Protein AF-A0A349N3Q7-F1 (afdb_monomer)

Mean predicted aligned error: 12.89 Å

Structure (mmCIF, N/CA/C/O backbone):
data_AF-A0A349N3Q7-F1
#
_entry.id   AF-A0A349N3Q7-F1
#
loop_
_atom_site.group_PDB
_atom_site.id
_atom_site.type_symbol
_atom_site.label_atom_id
_atom_site.label_alt_id
_atom_site.label_comp_id
_atom_site.label_asym_id
_atom_site.label_entity_id
_atom_site.label_seq_id
_atom_site.pdbx_PDB_ins_code
_atom_site.Cartn_x
_atom_site.Cartn_y
_atom_site.Cartn_z
_atom_site.occupancy
_atom_site.B_iso_or_equiv
_atom_site.auth_seq_id
_atom_site.auth_comp_id
_atom_site.auth_asym_id
_atom_site.auth_atom_id
_atom_site.pdbx_PDB_model_num
ATOM 1 N N . ASP A 1 1 ? 10.436 -10.216 1.677 1.00 67.56 1 ASP A N 1
ATOM 2 C CA . ASP A 1 1 ? 9.965 -11.518 2.205 1.00 67.56 1 ASP A CA 1
ATOM 3 C C . ASP A 1 1 ? 10.220 -12.732 1.305 1.00 67.56 1 ASP A C 1
ATOM 5 O O . ASP A 1 1 ? 9.927 -13.846 1.731 1.00 67.56 1 ASP A O 1
ATOM 9 N N . THR A 1 2 ? 10.802 -12.568 0.107 1.00 77.00 2 THR A N 1
ATOM 10 C CA . THR A 1 2 ? 11.184 -13.692 -0.769 1.00 77.00 2 THR A CA 1
ATOM 11 C C . THR A 1 2 ? 12.504 -14.340 -0.313 1.00 77.00 2 THR A C 1
ATOM 13 O O . THR A 1 2 ? 13.537 -13.650 -0.281 1.00 77.00 2 THR A O 1
ATOM 16 N N . PRO A 1 3 ? 12.524 -15.648 0.012 1.00 81.69 3 PRO A N 1
ATOM 17 C CA . PRO A 1 3 ? 13.737 -16.348 0.428 1.00 81.69 3 PRO A CA 1
ATOM 18 C C . PRO A 1 3 ? 14.869 -16.264 -0.617 1.00 81.69 3 PRO A C 1
ATOM 20 O O . PRO A 1 3 ? 14.601 -16.182 -1.820 1.00 81.69 3 PRO A O 1
ATOM 23 N N . PRO A 1 4 ? 16.155 -16.308 -0.208 1.00 80.62 4 PRO A N 1
ATOM 24 C CA . PRO A 1 4 ? 17.287 -16.287 -1.142 1.00 80.62 4 PRO A CA 1
ATOM 25 C C . PRO A 1 4 ? 17.246 -17.404 -2.197 1.00 80.62 4 PRO A C 1
ATOM 27 O O . PRO A 1 4 ? 17.577 -17.165 -3.358 1.00 80.62 4 PRO A O 1
ATOM 30 N N . SER A 1 5 ? 16.800 -18.603 -1.811 1.00 82.19 5 SER A N 1
ATOM 31 C CA . SER A 1 5 ? 16.652 -19.758 -2.705 1.00 82.19 5 SER A CA 1
ATOM 32 C C . SER A 1 5 ? 15.639 -19.499 -3.823 1.00 82.19 5 SER A C 1
ATOM 34 O O . SER A 1 5 ? 15.906 -19.796 -4.988 1.00 82.19 5 SER A O 1
ATOM 36 N N . GLU A 1 6 ? 14.505 -18.880 -3.496 1.00 80.75 6 GLU A N 1
ATOM 37 C CA . GLU A 1 6 ? 13.491 -18.511 -4.480 1.00 80.75 6 GLU A CA 1
ATOM 38 C C . GLU A 1 6 ? 13.978 -17.406 -5.414 1.00 80.75 6 GLU A C 1
ATOM 40 O O . GLU A 1 6 ? 13.799 -17.517 -6.626 1.00 80.75 6 GLU A O 1
ATOM 45 N N . ARG A 1 7 ? 14.684 -16.396 -4.887 1.00 81.31 7 ARG A N 1
ATOM 46 C CA . ARG A 1 7 ? 15.306 -15.346 -5.712 1.00 81.31 7 ARG A CA 1
ATOM 47 C C . ARG A 1 7 ? 16.306 -15.927 -6.714 1.00 81.31 7 ARG A C 1
ATOM 49 O O . ARG A 1 7 ? 16.286 -15.559 -7.887 1.00 81.31 7 ARG A O 1
ATOM 56 N N . ALA A 1 8 ? 17.137 -16.878 -6.285 1.00 78.88 8 ALA A N 1
ATOM 57 C CA . ALA A 1 8 ? 18.071 -17.575 -7.168 1.00 78.88 8 ALA A CA 1
ATOM 58 C C . ALA A 1 8 ? 17.353 -18.428 -8.231 1.00 78.88 8 ALA A C 1
ATOM 60 O O . ALA A 1 8 ? 17.801 -18.501 -9.377 1.00 78.88 8 ALA A O 1
ATOM 61 N N . ARG A 1 9 ? 16.220 -19.052 -7.883 1.00 81.94 9 ARG A N 1
ATOM 62 C CA . ARG A 1 9 ? 15.378 -19.791 -8.837 1.00 81.94 9 ARG A CA 1
ATOM 63 C C . ARG A 1 9 ? 14.769 -18.857 -9.883 1.00 81.94 9 ARG A C 1
ATOM 65 O O . ARG A 1 9 ? 14.848 -19.172 -11.066 1.00 81.94 9 ARG A O 1
ATOM 72 N N . MET A 1 10 ? 14.235 -17.709 -9.464 1.00 83.94 10 MET A N 1
ATOM 73 C CA . MET A 1 10 ? 13.687 -16.689 -10.367 1.00 83.94 10 MET A CA 1
ATOM 74 C C . MET A 1 10 ? 14.755 -16.169 -11.333 1.00 83.94 10 MET A C 1
ATOM 76 O O . MET A 1 10 ? 14.484 -16.024 -12.517 1.00 83.94 10 MET A O 1
ATOM 80 N N . ALA A 1 11 ? 15.986 -15.952 -10.861 1.00 80.19 11 ALA A N 1
ATOM 81 C CA . ALA A 1 11 ? 17.111 -15.544 -11.704 1.00 80.19 11 ALA A CA 1
ATOM 82 C C . ALA A 1 11 ? 17.440 -16.554 -12.818 1.00 80.19 11 ALA A C 1
ATOM 84 O O . ALA A 1 11 ? 17.777 -16.150 -13.928 1.00 80.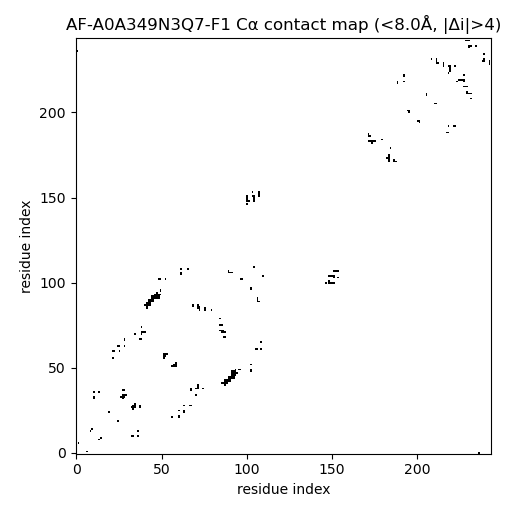19 11 ALA A O 1
ATOM 85 N N . LYS A 1 12 ? 17.347 -17.860 -12.531 1.00 82.00 12 LYS A N 1
ATOM 86 C CA . LYS A 1 12 ? 17.593 -18.931 -13.514 1.00 82.00 12 LYS A CA 1
ATOM 87 C C . LYS A 1 12 ? 16.416 -19.143 -14.461 1.00 82.00 12 LYS A C 1
ATOM 89 O O . LYS A 1 12 ? 16.618 -19.393 -15.644 1.00 82.00 12 LYS A O 1
ATOM 94 N N . LYS A 1 13 ? 15.195 -19.083 -13.930 1.00 85.31 13 LYS A N 1
ATOM 95 C CA . LYS A 1 13 ? 13.948 -19.234 -14.679 1.00 85.31 13 LYS A CA 1
ATOM 96 C C . LYS A 1 13 ? 13.020 -18.068 -14.327 1.00 85.31 13 LYS A C 1
ATOM 98 O O . LYS A 1 13 ? 12.256 -18.183 -13.363 1.00 85.31 13 LYS A O 1
ATOM 103 N N . PRO A 1 14 ? 13.103 -16.961 -15.086 1.00 85.88 14 PRO A N 1
ATOM 104 C CA . PRO A 1 14 ? 12.241 -15.802 -14.898 1.00 85.88 14 PRO A CA 1
ATOM 105 C C . PRO A 1 14 ? 10.757 -16.185 -14.896 1.00 85.88 14 PRO A C 1
ATOM 107 O O . PRO A 1 14 ? 10.334 -16.960 -15.761 1.00 85.88 14 PRO A O 1
ATOM 110 N N . PRO A 1 15 ? 9.952 -15.675 -13.948 1.00 87.62 15 PRO A N 1
ATOM 111 C CA . PRO A 1 15 ? 8.509 -15.857 -13.999 1.00 87.62 15 PRO A CA 1
ATOM 112 C C . PRO A 1 15 ? 7.904 -15.031 -15.144 1.00 87.62 15 PRO A C 1
ATOM 114 O O . PRO A 1 15 ? 8.436 -13.987 -15.514 1.00 87.62 15 PRO A O 1
ATOM 117 N N . HIS A 1 16 ? 6.758 -15.472 -15.672 1.00 89.88 16 HIS A N 1
ATOM 118 C CA . HIS A 1 16 ? 6.011 -14.701 -16.677 1.00 89.88 16 HIS A CA 1
ATOM 119 C C . HIS A 1 16 ? 5.402 -13.416 -16.096 1.00 89.88 16 HIS A C 1
ATOM 121 O O . HIS A 1 16 ? 5.264 -12.427 -16.808 1.00 89.88 16 HIS A O 1
ATOM 127 N N . ILE A 1 17 ? 5.045 -13.438 -14.806 1.00 93.19 17 ILE A N 1
ATOM 128 C CA . ILE A 1 17 ? 4.500 -12.301 -14.059 1.00 93.19 17 ILE A CA 1
ATOM 129 C C . ILE A 1 17 ? 5.360 -12.115 -12.812 1.00 93.19 17 ILE A C 1
ATOM 131 O O . ILE A 1 17 ? 5.544 -13.051 -12.033 1.00 93.19 17 ILE A O 1
ATOM 135 N N . LEU A 1 18 ? 5.889 -10.907 -12.630 1.00 93.19 18 LEU A N 1
ATOM 136 C CA . LEU A 1 18 ? 6.675 -10.524 -11.464 1.00 93.19 18 LEU A CA 1
ATOM 137 C C . LEU A 1 18 ? 5.907 -9.469 -10.666 1.00 93.19 18 LEU A C 1
ATOM 139 O O . LEU A 1 18 ? 5.770 -8.337 -11.119 1.00 93.19 18 LEU A O 1
ATOM 143 N N . VAL A 1 19 ? 5.456 -9.835 -9.467 1.00 94.44 19 VAL A N 1
ATOM 144 C CA . VAL A 1 19 ? 4.906 -8.889 -8.487 1.00 94.44 19 VAL A CA 1
ATOM 145 C C . VAL A 1 19 ? 6.044 -8.439 -7.574 1.00 94.44 19 VAL A C 1
ATOM 147 O O . VAL A 1 19 ? 6.776 -9.266 -7.029 1.00 94.44 19 VAL A O 1
ATOM 150 N N . THR A 1 20 ? 6.243 -7.130 -7.442 1.00 93.88 20 THR A N 1
ATOM 151 C CA . THR A 1 20 ? 7.361 -6.555 -6.683 1.00 93.88 20 THR A CA 1
ATOM 152 C C . THR A 1 20 ? 6.995 -5.181 -6.132 1.00 93.88 20 THR A C 1
ATOM 154 O O . THR A 1 20 ? 6.120 -4.507 -6.664 1.00 93.88 20 THR A O 1
ATOM 157 N N . THR A 1 21 ? 7.704 -4.736 -5.093 1.00 93.50 21 THR A N 1
ATOM 158 C CA . THR A 1 21 ? 7.629 -3.349 -4.615 1.00 93.50 21 THR A CA 1
ATOM 159 C C . THR A 1 21 ? 8.566 -2.435 -5.418 1.00 93.50 21 THR A C 1
ATOM 161 O O . THR A 1 21 ? 9.530 -2.942 -6.016 1.00 93.50 21 THR A O 1
ATOM 164 N N . PRO A 1 22 ? 8.357 -1.102 -5.408 1.00 94.50 22 PRO A N 1
ATOM 165 C CA . PRO A 1 22 ? 9.257 -0.142 -6.055 1.00 94.50 22 PRO A CA 1
ATOM 166 C C . PRO A 1 22 ? 10.723 -0.273 -5.617 1.00 94.50 22 PRO A C 1
ATOM 168 O O . PRO A 1 22 ? 11.641 -0.188 -6.433 1.00 94.50 22 PRO A O 1
ATOM 171 N N . GLU A 1 23 ? 10.960 -0.531 -4.331 1.00 94.81 23 GLU A N 1
ATOM 172 C CA . GLU A 1 23 ? 12.302 -0.664 -3.765 1.00 94.81 23 GLU A CA 1
ATOM 173 C C . GLU A 1 23 ? 12.996 -1.926 -4.291 1.00 94.81 23 GLU A C 1
ATOM 175 O O . GLU A 1 23 ? 14.143 -1.878 -4.734 1.00 94.81 23 GLU A O 1
ATOM 180 N N . SER A 1 24 ? 12.282 -3.054 -4.306 1.00 93.12 24 SER A N 1
ATOM 181 C CA . SER A 1 24 ? 12.803 -4.323 -4.826 1.00 93.12 24 SER A CA 1
ATOM 182 C C . SER A 1 24 ? 13.027 -4.265 -6.342 1.00 93.12 24 SER A C 1
ATOM 184 O O . SER A 1 24 ? 14.017 -4.799 -6.845 1.00 93.12 24 SER A O 1
ATOM 186 N N . PHE A 1 25 ? 12.163 -3.554 -7.069 1.00 95.62 25 PHE A N 1
ATOM 187 C CA . PHE A 1 25 ? 12.306 -3.313 -8.504 1.00 95.62 25 PHE A CA 1
ATOM 188 C C . PHE A 1 25 ? 13.597 -2.551 -8.838 1.00 95.62 25 PHE A C 1
ATOM 190 O O . PHE A 1 25 ? 14.359 -2.964 -9.715 1.00 95.62 25 PHE 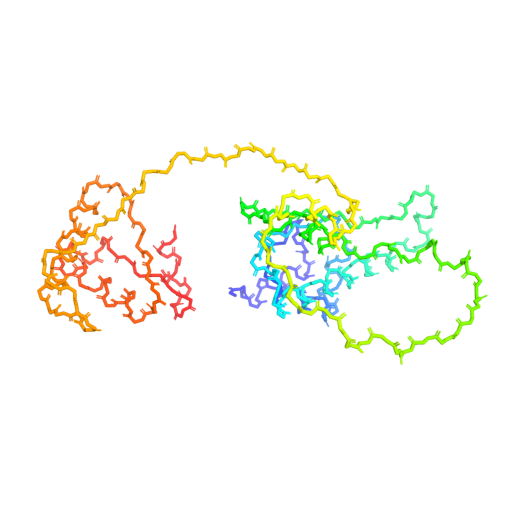A O 1
ATOM 197 N N . TYR A 1 26 ? 13.909 -1.496 -8.083 1.00 95.38 26 TYR A N 1
ATOM 198 C CA . TYR A 1 26 ? 15.170 -0.769 -8.229 1.00 95.38 26 TYR A CA 1
ATOM 199 C C . TYR A 1 26 ? 16.406 -1.650 -7.984 1.00 95.38 26 TYR A C 1
ATOM 201 O O . TYR A 1 26 ? 17.398 -1.559 -8.720 1.00 95.38 26 TYR A O 1
ATOM 209 N N . LEU A 1 27 ? 16.354 -2.530 -6.978 1.00 93.88 27 LEU A N 1
ATOM 210 C CA . LEU A 1 27 ? 17.441 -3.474 -6.705 1.00 93.88 27 LEU A CA 1
ATOM 211 C C . LEU A 1 27 ? 17.657 -4.431 -7.885 1.00 93.88 27 LEU A C 1
ATOM 213 O O . LEU A 1 27 ? 18.799 -4.657 -8.292 1.00 93.88 27 LEU A O 1
ATOM 217 N N . LEU A 1 28 ? 16.578 -4.939 -8.489 1.00 93.31 28 LEU A N 1
ATOM 218 C CA . LEU A 1 28 ? 16.661 -5.792 -9.678 1.00 93.31 28 LEU A CA 1
ATOM 219 C C . LEU A 1 28 ? 17.331 -5.061 -10.848 1.00 93.31 28 LEU A C 1
ATOM 221 O O . LEU A 1 28 ? 18.273 -5.603 -11.431 1.00 93.31 28 LEU A O 1
ATOM 225 N N . LEU A 1 29 ? 16.936 -3.814 -11.125 1.00 94.56 29 LEU A N 1
ATOM 226 C CA . LEU A 1 29 ? 17.516 -2.969 -12.181 1.00 94.56 29 LEU A CA 1
ATOM 227 C C . LEU A 1 29 ? 18.990 -2.601 -11.968 1.00 94.56 29 LEU A C 1
ATOM 229 O O . LEU A 1 29 ? 19.658 -2.141 -12.898 1.00 94.56 29 LEU A O 1
ATOM 233 N N . THR A 1 30 ? 19.504 -2.773 -10.754 1.00 93.81 30 THR A N 1
ATOM 234 C CA . THR A 1 30 ? 20.894 -2.455 -10.397 1.00 93.81 30 THR A CA 1
ATOM 235 C C . THR A 1 30 ? 21.780 -3.708 -10.363 1.00 93.81 30 THR A C 1
ATOM 237 O O . THR A 1 30 ? 23.001 -3.609 -10.306 1.00 93.81 30 THR A O 1
ATOM 240 N N . SER A 1 31 ? 21.191 -4.900 -10.496 1.00 92.50 31 SER A N 1
ATOM 241 C CA . SER A 1 31 ? 21.911 -6.176 -10.551 1.00 92.50 31 SER A CA 1
ATOM 242 C C . SER A 1 31 ? 22.013 -6.720 -11.982 1.00 92.50 31 SER A C 1
ATOM 244 O O . SER A 1 31 ? 21.093 -6.571 -12.783 1.00 92.50 31 SER A O 1
ATOM 246 N N . ALA A 1 32 ? 23.109 -7.406 -12.323 1.00 89.81 32 ALA A N 1
ATOM 247 C CA . ALA A 1 32 ? 23.271 -7.994 -13.659 1.00 89.81 32 ALA A CA 1
ATOM 248 C C . ALA A 1 32 ? 22.190 -9.046 -13.970 1.00 89.81 32 ALA A C 1
ATOM 250 O O . ALA A 1 32 ? 21.574 -9.004 -15.033 1.00 89.81 32 ALA A O 1
ATOM 251 N N . SER A 1 33 ? 21.918 -9.943 -13.017 1.00 89.31 33 SER A N 1
ATOM 252 C CA . SER A 1 33 ? 20.892 -10.982 -13.159 1.00 89.31 33 SER A CA 1
ATOM 253 C C . SER A 1 33 ? 19.475 -10.404 -13.219 1.00 89.31 33 SER A C 1
ATOM 255 O O . SER A 1 33 ? 18.690 -10.822 -14.067 1.00 89.31 33 SER A O 1
ATOM 257 N N . GLY A 1 34 ? 19.151 -9.408 -12.387 1.00 91.00 34 GLY A N 1
ATOM 258 C CA . GLY A 1 34 ? 17.848 -8.746 -12.431 1.00 91.00 34 GLY A CA 1
ATOM 259 C C . GLY A 1 34 ? 17.623 -7.989 -13.739 1.00 91.00 34 GLY A C 1
ATOM 260 O O . GLY A 1 34 ? 16.553 -8.104 -14.325 1.00 91.00 34 GLY A O 1
ATOM 261 N N . ARG A 1 35 ? 18.641 -7.303 -14.278 1.00 92.31 35 ARG A N 1
ATOM 262 C CA . ARG A 1 35 ? 18.547 -6.694 -15.617 1.00 92.31 35 ARG A CA 1
ATOM 263 C C . ARG A 1 35 ? 18.334 -7.735 -16.717 1.00 92.31 35 ARG A C 1
ATOM 265 O O . ARG A 1 35 ? 17.508 -7.510 -17.590 1.00 92.31 35 ARG A O 1
ATOM 272 N N . ALA A 1 36 ? 19.031 -8.870 -16.672 1.00 89.25 36 ALA A N 1
ATOM 273 C CA . ALA A 1 36 ? 18.824 -9.949 -17.643 1.00 89.25 36 ALA A CA 1
ATOM 274 C C . ALA A 1 36 ? 17.402 -10.539 -17.570 1.00 89.25 36 ALA A C 1
ATOM 276 O O . ALA A 1 36 ? 16.825 -10.891 -18.592 1.00 89.25 36 ALA A O 1
ATOM 277 N N . MET A 1 37 ? 16.819 -10.608 -16.370 1.00 90.06 37 MET A N 1
ATOM 278 C CA . MET A 1 37 ? 15.427 -11.019 -16.167 1.00 90.06 37 MET A CA 1
ATOM 279 C C . MET A 1 37 ? 14.439 -9.994 -16.745 1.00 90.06 37 MET A C 1
ATOM 281 O O . MET A 1 37 ? 13.513 -10.355 -17.469 1.00 90.06 37 MET A O 1
ATOM 285 N N . LEU A 1 38 ? 14.638 -8.714 -16.425 1.00 92.19 38 LEU A N 1
ATOM 286 C CA . LEU A 1 38 ? 13.709 -7.630 -16.751 1.00 92.19 38 LEU A CA 1
ATOM 287 C C . LEU A 1 38 ? 13.754 -7.192 -18.217 1.00 92.19 38 LEU A C 1
ATOM 289 O O . LEU A 1 38 ? 12.848 -6.508 -18.681 1.00 92.19 38 LEU A O 1
ATOM 293 N N . SER A 1 39 ? 14.781 -7.571 -18.967 1.00 89.25 39 SER A N 1
ATOM 294 C CA . SER A 1 39 ? 14.963 -7.059 -20.321 1.00 89.25 39 SER A CA 1
ATOM 295 C C . SER A 1 39 ? 13.972 -7.589 -21.359 1.00 89.25 39 SER A C 1
ATOM 297 O O . SER A 1 39 ? 13.857 -7.028 -22.445 1.00 89.25 39 SER A O 1
ATOM 299 N N . SER A 1 40 ? 13.236 -8.651 -21.025 1.00 87.44 40 SER A N 1
ATOM 300 C CA . SER A 1 40 ? 12.172 -9.216 -21.865 1.00 87.44 40 SER A CA 1
ATOM 301 C C . SER A 1 40 ? 10.769 -8.695 -21.525 1.00 87.44 40 SER A C 1
ATOM 303 O O . SER A 1 40 ? 9.796 -9.081 -22.181 1.00 87.44 40 SER A O 1
ATOM 305 N N . VAL A 1 41 ? 10.652 -7.834 -20.505 1.00 91.88 41 VAL A N 1
ATOM 306 C CA . VAL A 1 41 ? 9.376 -7.292 -20.027 1.00 91.88 41 VAL A CA 1
ATOM 307 C C . VAL A 1 41 ? 8.713 -6.460 -21.122 1.00 91.88 41 VAL A C 1
ATOM 309 O O . VAL A 1 41 ? 9.359 -5.673 -21.808 1.00 91.88 41 VAL A O 1
ATOM 312 N N . ARG A 1 42 ? 7.400 -6.646 -21.280 1.00 91.06 42 ARG A N 1
ATOM 313 C CA . ARG A 1 42 ? 6.583 -5.942 -22.284 1.00 91.06 42 ARG A CA 1
ATOM 314 C C . ARG A 1 42 ? 5.596 -4.965 -21.668 1.00 91.06 42 ARG A C 1
ATOM 316 O O . ARG A 1 42 ? 5.287 -3.950 -22.284 1.00 91.06 42 ARG A O 1
ATOM 323 N N . SER A 1 43 ? 5.140 -5.271 -20.457 1.00 94.50 43 SER A N 1
ATOM 324 C CA . SER A 1 43 ? 4.133 -4.492 -19.752 1.00 94.50 43 SER A CA 1
ATOM 325 C C . SER A 1 43 ? 4.551 -4.301 -18.299 1.00 94.50 43 SER A C 1
ATOM 327 O O . SER A 1 43 ? 5.060 -5.226 -17.664 1.00 94.50 43 SER A O 1
ATOM 329 N N . LEU A 1 44 ? 4.324 -3.098 -17.784 1.00 96.06 44 LEU A N 1
ATOM 330 C CA . LEU A 1 44 ? 4.494 -2.721 -16.390 1.00 96.06 44 LEU A CA 1
ATOM 331 C C . LEU A 1 44 ? 3.145 -2.251 -15.851 1.00 96.06 44 LEU A C 1
ATOM 333 O O . LEU A 1 44 ? 2.552 -1.325 -16.401 1.00 96.06 44 LEU A O 1
ATOM 337 N N . VAL A 1 45 ? 2.703 -2.862 -14.756 1.00 97.00 45 VAL A N 1
ATOM 338 C CA . VAL A 1 45 ? 1.519 -2.431 -14.010 1.00 97.00 45 VAL A CA 1
ATOM 339 C C . VAL A 1 45 ? 1.985 -1.726 -12.739 1.00 97.00 45 VAL A C 1
ATOM 341 O O . VAL A 1 45 ? 2.756 -2.295 -11.966 1.00 97.00 45 VAL A O 1
ATOM 344 N N . VAL A 1 46 ? 1.542 -0.488 -12.542 1.00 95.75 46 VAL A N 1
ATOM 345 C CA . VAL A 1 46 ? 1.759 0.301 -11.328 1.00 95.75 46 VAL A CA 1
ATOM 346 C C . VAL A 1 46 ? 0.426 0.404 -10.608 1.00 95.75 46 VAL A C 1
ATOM 348 O O . VAL A 1 46 ? -0.439 1.190 -10.997 1.00 95.75 46 VAL A O 1
ATOM 351 N N . ASP A 1 47 ? 0.267 -0.430 -9.589 1.00 93.81 47 ASP A N 1
ATOM 352 C CA . ASP A 1 47 ? -0.918 -0.411 -8.744 1.00 93.81 47 ASP A CA 1
ATOM 353 C C . ASP A 1 47 ? -0.842 0.706 -7.695 1.00 93.81 47 ASP A C 1
ATOM 355 O O . ASP A 1 47 ? 0.250 1.124 -7.299 1.00 93.81 47 ASP A O 1
ATOM 359 N N . GLU A 1 48 ? -2.004 1.212 -7.297 1.00 92.25 48 GLU A N 1
ATOM 360 C CA . GLU A 1 48 ? -2.196 2.352 -6.396 1.00 92.25 48 GLU A CA 1
ATOM 361 C C . GLU A 1 48 ? -1.265 3.535 -6.655 1.00 92.25 48 GLU A C 1
ATOM 363 O O . GLU A 1 48 ? -0.632 4.100 -5.759 1.00 92.25 48 GLU A O 1
ATOM 368 N N . ILE A 1 49 ? -1.215 3.961 -7.916 1.00 91.75 49 ILE A N 1
ATOM 369 C CA . ILE A 1 49 ? -0.273 4.984 -8.370 1.00 91.75 49 ILE A CA 1
ATOM 370 C C . ILE A 1 49 ? -0.393 6.322 -7.606 1.00 91.75 49 ILE A C 1
ATOM 372 O O . ILE A 1 49 ? 0.599 7.041 -7.528 1.00 91.75 49 ILE A O 1
ATOM 376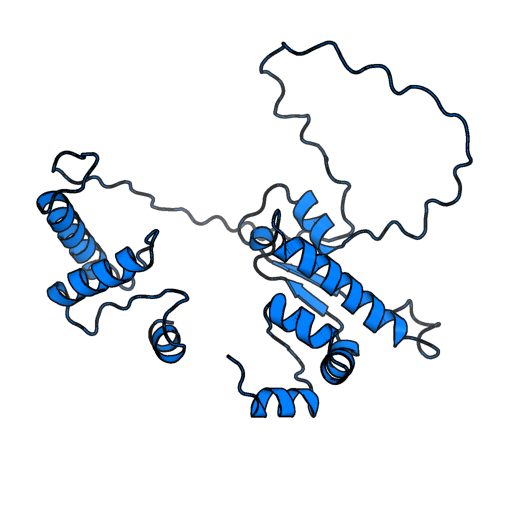 N N . HIS A 1 50 ? -1.538 6.644 -6.968 1.00 89.62 50 HIS A N 1
ATOM 377 C CA . HIS A 1 50 ? -1.671 7.855 -6.122 1.00 89.62 50 HIS A CA 1
ATOM 378 C C . HIS A 1 50 ? -0.728 7.823 -4.931 1.00 89.62 50 HIS A C 1
ATOM 380 O O . HIS A 1 50 ? -0.213 8.868 -4.544 1.00 89.62 50 HIS A O 1
ATOM 386 N N . ALA A 1 51 ? -0.517 6.647 -4.338 1.00 88.69 51 ALA A N 1
ATOM 387 C CA . ALA A 1 51 ? 0.249 6.507 -3.109 1.00 88.69 51 ALA A CA 1
ATOM 388 C C . ALA A 1 51 ? 1.728 6.869 -3.308 1.00 88.69 51 ALA A C 1
ATOM 390 O O . ALA A 1 51 ? 2.464 7.036 -2.340 1.00 88.69 51 ALA A O 1
ATOM 391 N N . LEU A 1 52 ? 2.163 6.978 -4.564 1.00 88.12 52 LEU A N 1
ATOM 392 C CA . LEU A 1 52 ? 3.521 7.330 -4.950 1.00 88.12 52 LEU A CA 1
ATOM 393 C C . LEU A 1 52 ? 3.644 8.801 -5.368 1.00 88.12 52 LEU A C 1
ATOM 395 O O . LEU A 1 52 ? 4.752 9.306 -5.514 1.00 88.12 52 LEU A O 1
ATOM 399 N N . LEU A 1 53 ? 2.543 9.521 -5.579 1.00 86.94 53 LEU A N 1
ATOM 400 C CA . LEU A 1 53 ? 2.614 10.902 -6.044 1.00 86.94 53 LEU A CA 1
ATOM 401 C C . LEU A 1 53 ? 2.993 11.856 -4.909 1.00 86.94 53 LEU A C 1
ATOM 403 O O . LEU A 1 53 ? 2.445 11.809 -3.813 1.00 86.94 53 LEU A O 1
ATOM 407 N N . GLY A 1 54 ? 3.916 12.774 -5.204 1.00 83.00 54 GLY A N 1
ATOM 408 C CA . GLY A 1 54 ? 4.292 13.854 -4.288 1.00 83.00 54 GLY A CA 1
ATOM 409 C C . GLY A 1 54 ? 5.377 13.504 -3.269 1.00 83.00 54 GLY A C 1
ATOM 410 O O . GLY A 1 54 ? 5.757 14.372 -2.485 1.00 83.00 54 GLY A O 1
ATOM 411 N N . ASP A 1 55 ? 5.926 12.286 -3.298 1.00 89.25 55 ASP A N 1
ATOM 412 C CA . ASP A 1 55 ? 7.013 11.883 -2.410 1.00 89.25 55 ASP A CA 1
ATOM 413 C C . ASP A 1 55 ? 8.296 11.451 -3.155 1.00 89.25 55 ASP A C 1
ATOM 415 O O . ASP A 1 55 ? 8.405 11.406 -4.390 1.00 89.25 55 ASP A O 1
ATOM 419 N N . LYS A 1 56 ? 9.335 11.156 -2.369 1.00 92.94 56 LYS A N 1
ATOM 420 C CA . LYS A 1 56 ? 10.625 10.692 -2.895 1.00 92.94 56 LYS A CA 1
ATOM 421 C C . LYS A 1 56 ? 10.540 9.275 -3.474 1.00 92.94 56 LYS A C 1
ATOM 423 O O . LYS A 1 56 ? 11.337 8.949 -4.354 1.00 92.94 56 LYS A O 1
ATOM 428 N N . ARG A 1 57 ? 9.601 8.441 -3.009 1.00 93.19 57 ARG A N 1
ATOM 429 C CA . ARG A 1 57 ? 9.421 7.066 -3.499 1.00 93.19 57 ARG A CA 1
ATOM 430 C C . ARG A 1 57 ? 8.879 7.081 -4.921 1.00 93.19 57 ARG A C 1
ATOM 432 O O . ARG A 1 57 ? 9.433 6.384 -5.767 1.00 93.19 57 ARG A O 1
ATOM 439 N N . GLY A 1 58 ? 7.901 7.931 -5.223 1.00 93.38 58 GLY A N 1
ATOM 440 C CA . GLY A 1 58 ? 7.414 8.116 -6.586 1.00 93.38 58 GLY A CA 1
ATOM 441 C C . GLY A 1 58 ? 8.465 8.681 -7.518 1.00 93.38 58 GLY A C 1
ATOM 442 O O . GLY A 1 58 ? 8.627 8.171 -8.626 1.00 93.38 58 GLY A O 1
ATOM 443 N N . SER A 1 59 ? 9.231 9.673 -7.061 1.00 93.62 59 SER A N 1
ATOM 444 C CA . SER A 1 59 ? 10.352 10.224 -7.838 1.00 93.62 59 SER A CA 1
ATOM 445 C C . SER A 1 59 ? 11.365 9.131 -8.209 1.00 93.62 59 SER A C 1
ATOM 447 O O . SER A 1 59 ? 11.831 9.043 -9.344 1.00 93.62 59 SER A O 1
ATOM 449 N N . HIS A 1 60 ? 11.667 8.246 -7.261 1.00 95.12 60 HIS A N 1
ATOM 450 C CA . HIS A 1 60 ? 12.575 7.125 -7.465 1.00 95.12 60 HIS A CA 1
ATOM 451 C C . HIS A 1 60 ? 11.997 6.032 -8.380 1.00 95.12 60 HIS A C 1
ATOM 453 O O . HIS A 1 60 ? 12.718 5.486 -9.223 1.00 95.12 60 HIS A O 1
ATOM 459 N N . LEU A 1 61 ? 10.702 5.717 -8.254 1.00 95.81 61 LEU A N 1
ATOM 460 C CA . LEU A 1 61 ? 10.037 4.787 -9.164 1.00 95.81 61 LEU A CA 1
ATOM 461 C C . LEU A 1 61 ? 10.038 5.331 -10.595 1.00 95.81 61 LEU A C 1
ATOM 463 O O . LEU A 1 61 ? 10.396 4.583 -11.497 1.00 95.81 61 LEU A O 1
ATOM 467 N N . ALA A 1 62 ? 9.737 6.614 -10.808 1.00 94.44 62 ALA A N 1
ATOM 468 C CA . ALA A 1 62 ? 9.738 7.221 -12.141 1.00 94.44 62 ALA A CA 1
ATOM 469 C C . ALA A 1 62 ? 11.088 7.029 -12.855 1.00 94.44 62 ALA A C 1
ATOM 471 O O . ALA A 1 62 ? 11.141 6.531 -13.978 1.00 94.44 62 ALA A O 1
ATOM 472 N N . LEU A 1 63 ? 12.199 7.301 -12.161 1.00 94.38 63 LEU A N 1
ATOM 473 C CA . LEU A 1 63 ? 13.545 7.043 -12.688 1.00 94.38 63 LEU A CA 1
ATOM 474 C C . LEU A 1 63 ? 13.801 5.552 -12.954 1.00 94.38 63 LEU A C 1
ATOM 476 O O . LEU A 1 63 ? 14.480 5.192 -13.914 1.00 94.38 63 LEU A O 1
ATOM 480 N N . SER A 1 64 ? 13.270 4.671 -12.108 1.00 95.81 64 SER A N 1
ATOM 481 C CA . SER A 1 64 ? 13.395 3.222 -12.287 1.00 95.81 64 SER A CA 1
ATOM 482 C C . SER A 1 64 ? 12.627 2.732 -13.522 1.00 95.81 64 SER A C 1
ATOM 484 O O . SER A 1 64 ? 13.136 1.889 -14.259 1.00 95.81 64 SER A O 1
ATOM 486 N N . ILE A 1 65 ? 11.449 3.297 -13.801 1.00 95.00 65 ILE A N 1
ATOM 487 C CA . ILE A 1 65 ? 10.661 3.007 -15.007 1.00 95.00 65 ILE A CA 1
ATOM 488 C C . ILE A 1 65 ? 11.425 3.439 -16.265 1.00 95.00 65 ILE A C 1
ATOM 490 O O . ILE A 1 65 ? 11.548 2.648 -17.199 1.00 95.00 65 ILE A O 1
ATOM 494 N N . GLU A 1 66 ? 12.025 4.632 -16.272 1.00 93.81 66 GLU A N 1
ATOM 495 C CA . GLU A 1 66 ? 12.839 5.093 -17.409 1.00 93.81 66 GLU A CA 1
ATOM 496 C C . GLU A 1 66 ? 14.094 4.233 -17.622 1.00 93.81 66 GLU A C 1
ATOM 498 O O . GLU A 1 66 ? 14.460 3.909 -18.754 1.00 93.81 66 GLU A O 1
ATOM 503 N N . ARG A 1 67 ? 14.729 3.761 -16.542 1.00 94.00 67 ARG A N 1
ATOM 504 C CA . ARG A 1 67 ? 15.841 2.799 -16.634 1.00 94.00 67 ARG A CA 1
ATOM 505 C C . ARG A 1 67 ? 15.409 1.465 -17.242 1.00 94.00 67 ARG A C 1
ATOM 507 O O . ARG A 1 67 ? 16.178 0.877 -18.002 1.00 94.00 67 ARG A O 1
ATOM 514 N N . LEU A 1 68 ? 14.208 0.982 -16.919 1.00 93.88 68 LEU A N 1
ATOM 515 C CA . LEU A 1 68 ? 13.648 -0.225 -17.530 1.00 93.88 68 LEU A CA 1
ATOM 516 C C . LEU A 1 68 ? 13.363 -0.008 -19.021 1.00 93.88 68 LEU A C 1
ATOM 518 O O . LEU A 1 68 ? 13.769 -0.834 -19.836 1.00 93.88 68 LEU A O 1
ATOM 522 N N . GLN A 1 69 ? 12.733 1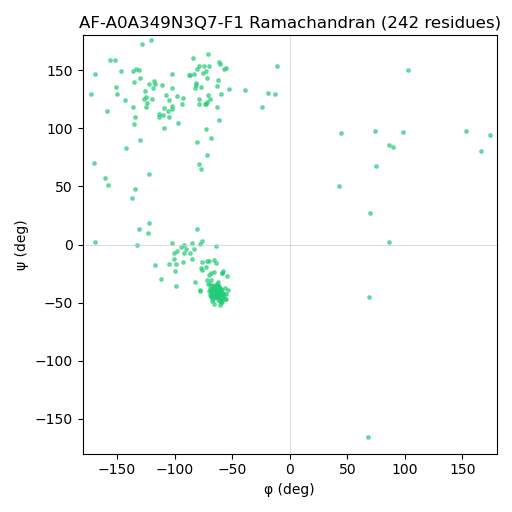.112 -19.384 1.00 91.44 69 GLN A N 1
ATOM 523 C CA . GLN A 1 69 ? 12.493 1.480 -20.781 1.00 91.44 69 GLN A CA 1
ATOM 524 C C . GLN A 1 69 ? 13.805 1.526 -21.576 1.00 91.44 69 GLN A C 1
ATOM 526 O O . GLN A 1 69 ? 13.898 0.941 -22.655 1.00 91.44 69 GLN A O 1
ATOM 531 N N . HIS A 1 70 ? 14.841 2.166 -21.028 1.00 90.75 70 HIS A N 1
ATOM 532 C CA . HIS A 1 70 ? 16.160 2.227 -21.653 1.00 90.75 70 HIS A CA 1
ATOM 533 C C . HIS A 1 70 ? 16.784 0.834 -21.831 1.00 90.75 70 HIS A C 1
ATOM 535 O O . HIS A 1 70 ? 17.323 0.535 -22.895 1.00 90.75 70 HIS A O 1
ATOM 541 N N . LEU A 1 71 ? 16.678 -0.038 -20.823 1.00 90.50 71 LEU A N 1
ATOM 542 C CA . LEU A 1 71 ? 17.171 -1.416 -20.890 1.00 90.50 71 LEU A CA 1
ATOM 543 C C . LEU A 1 71 ? 16.482 -2.225 -22.002 1.00 90.50 71 LEU A C 1
ATOM 545 O O . LEU A 1 71 ? 17.160 -2.945 -22.735 1.00 90.50 71 LEU A O 1
ATOM 549 N N . ILE A 1 72 ? 15.160 -2.094 -22.139 1.00 89.06 72 ILE A N 1
ATOM 550 C CA . ILE A 1 72 ? 14.374 -2.761 -23.189 1.00 89.06 72 ILE A CA 1
ATOM 551 C C . ILE A 1 72 ? 14.778 -2.232 -24.571 1.00 89.06 72 ILE A C 1
ATOM 553 O O . ILE A 1 72 ? 15.044 -3.022 -25.479 1.00 89.06 72 ILE A O 1
ATOM 557 N N . ASN A 1 73 ? 14.915 -0.910 -24.716 1.00 85.88 73 ASN A N 1
ATOM 558 C CA . ASN A 1 73 ? 15.334 -0.277 -25.968 1.00 85.88 73 ASN A CA 1
ATOM 559 C C . ASN A 1 73 ? 16.738 -0.725 -26.395 1.00 85.88 73 ASN A C 1
ATOM 561 O O . ASN A 1 73 ? 16.945 -1.078 -27.555 1.00 85.88 73 ASN A O 1
ATOM 565 N N . ALA A 1 74 ? 17.693 -0.761 -25.459 1.00 81.88 74 ALA A N 1
ATOM 566 C CA . ALA A 1 74 ? 19.074 -1.155 -25.727 1.00 81.88 74 ALA A CA 1
ATOM 567 C C . ALA A 1 74 ? 19.197 -2.607 -26.220 1.00 81.88 74 ALA A C 1
ATOM 569 O O . ALA A 1 74 ? 20.073 -2.911 -27.026 1.00 81.88 74 ALA A O 1
ATOM 570 N N . GLN A 1 75 ? 18.317 -3.507 -25.771 1.00 71.12 75 GLN A N 1
ATOM 571 C CA . GLN A 1 75 ? 18.328 -4.907 -26.207 1.00 71.12 75 GLN A CA 1
ATOM 572 C C . GLN A 1 75 ? 17.572 -5.166 -27.515 1.00 71.12 75 GLN A C 1
ATOM 574 O O . GLN A 1 75 ? 17.743 -6.226 -28.114 1.00 71.12 75 GLN A O 1
ATOM 579 N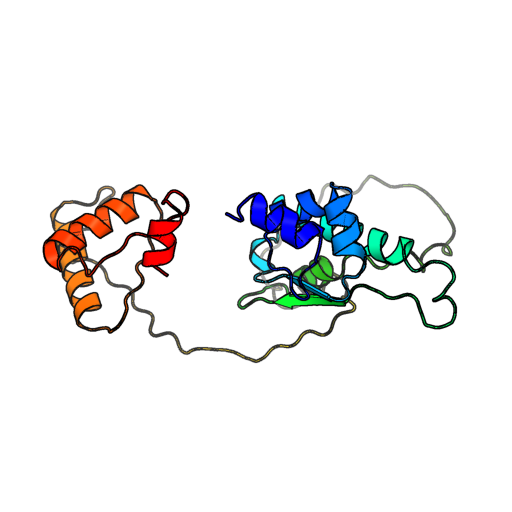 N . CYS A 1 76 ? 16.779 -4.210 -28.001 1.00 63.09 76 CYS A N 1
ATOM 580 C CA . CYS A 1 76 ? 16.038 -4.338 -29.259 1.00 63.09 76 CYS A CA 1
ATOM 581 C C . CYS A 1 76 ? 16.884 -4.051 -30.530 1.00 63.09 76 CYS A C 1
ATOM 583 O O . CYS A 1 76 ? 16.322 -3.915 -31.616 1.00 63.09 76 CYS A O 1
ATOM 585 N N . GLY A 1 77 ? 18.221 -3.986 -30.438 1.00 57.03 77 GLY A N 1
ATOM 586 C CA . GLY A 1 77 ? 19.129 -3.704 -31.564 1.00 57.03 77 GLY A CA 1
ATOM 587 C C . GLY A 1 77 ? 19.300 -4.834 -32.605 1.00 57.03 77 GLY A C 1
ATOM 588 O O . GLY A 1 77 ? 19.343 -6.011 -32.267 1.00 57.03 77 GLY A O 1
ATOM 589 N N . GLU A 1 78 ? 19.418 -4.426 -33.878 1.00 50.31 78 GLU A N 1
ATOM 590 C CA . GLU A 1 78 ? 19.545 -5.157 -35.167 1.00 50.31 78 GLU A CA 1
ATOM 591 C C . GLU A 1 78 ? 18.338 -5.952 -35.704 1.00 50.31 78 GLU A C 1
ATOM 593 O O . GLU A 1 78 ? 18.006 -5.780 -36.874 1.00 50.31 78 GLU A O 1
ATOM 598 N N . ARG A 1 79 ? 17.612 -6.753 -34.914 1.00 48.53 79 ARG A N 1
ATOM 599 C CA . ARG A 1 79 ? 16.520 -7.607 -35.460 1.00 48.53 79 ARG A CA 1
ATOM 600 C C . ARG A 1 79 ? 15.136 -6.951 -35.573 1.00 48.53 79 ARG A C 1
ATOM 602 O O . ARG A 1 79 ? 14.224 -7.570 -36.109 1.00 48.53 79 ARG A O 1
ATOM 609 N N . ALA A 1 80 ? 14.961 -5.736 -35.054 1.00 48.53 80 ALA A N 1
ATOM 610 C CA . ALA A 1 80 ? 13.654 -5.077 -34.927 1.00 48.53 80 ALA A CA 1
ATOM 611 C C . ALA A 1 80 ? 13.564 -3.717 -35.645 1.00 48.53 80 ALA A C 1
ATOM 613 O O . ALA A 1 80 ? 12.682 -2.923 -35.336 1.00 48.53 80 ALA A O 1
ATOM 614 N N . ARG A 1 81 ? 14.461 -3.417 -36.598 1.00 46.91 81 ARG A N 1
ATOM 615 C CA . ARG A 1 81 ? 14.375 -2.164 -37.377 1.00 46.91 81 ARG A CA 1
ATOM 616 C C . ARG A 1 81 ? 13.196 -2.125 -38.363 1.00 46.91 81 ARG A C 1
ATOM 618 O O . ARG A 1 81 ? 12.823 -1.034 -38.773 1.00 46.91 81 ARG A O 1
ATOM 625 N N . ASP A 1 82 ? 12.559 -3.268 -38.632 1.00 48.34 82 ASP A N 1
ATOM 626 C CA . ASP A 1 82 ? 11.407 -3.373 -39.545 1.00 48.34 82 ASP A CA 1
ATOM 627 C C . ASP A 1 82 ? 10.037 -3.377 -38.835 1.00 48.34 82 ASP A C 1
ATOM 629 O O . ASP A 1 82 ? 8.997 -3.337 -39.487 1.00 48.34 82 ASP A O 1
ATOM 633 N N . GLN A 1 83 ? 9.998 -3.404 -37.497 1.00 45.50 83 GLN A N 1
ATOM 634 C CA . GLN A 1 83 ? 8.759 -3.316 -36.712 1.00 45.50 83 GLN A CA 1
ATOM 635 C C . GLN A 1 83 ? 8.990 -2.342 -35.561 1.00 45.50 83 GLN A C 1
ATOM 637 O O . GLN A 1 83 ? 9.676 -2.699 -34.606 1.00 45.50 83 GLN A O 1
ATOM 642 N N . GLY A 1 84 ? 8.456 -1.120 -35.700 1.00 48.69 84 GLY A N 1
ATOM 643 C CA . GLY A 1 84 ? 8.625 0.025 -34.794 1.00 48.69 84 GLY A CA 1
ATOM 644 C C . GLY A 1 84 ? 8.973 -0.369 -33.358 1.00 48.69 84 GLY A C 1
ATOM 645 O O . GLY A 1 84 ? 8.223 -1.107 -32.722 1.00 48.69 84 GLY A O 1
ATOM 646 N N . GLY A 1 85 ? 10.151 0.074 -32.898 1.00 55.88 85 GLY A N 1
ATOM 647 C CA . GLY A 1 85 ? 10.807 -0.391 -31.674 1.00 55.88 85 GLY A CA 1
ATOM 648 C C . GLY A 1 85 ? 9.846 -0.655 -30.512 1.00 55.88 85 GLY A C 1
ATOM 649 O O . GLY A 1 85 ? 8.966 0.150 -30.217 1.00 55.88 85 GLY A O 1
ATOM 650 N N . ARG A 1 86 ? 10.008 -1.808 -29.851 1.00 62.41 86 ARG A N 1
ATOM 651 C CA . ARG A 1 86 ? 9.137 -2.224 -28.745 1.00 62.41 86 ARG A CA 1
ATOM 652 C C . ARG A 1 86 ? 9.214 -1.219 -27.593 1.00 62.41 86 ARG A C 1
ATOM 654 O O . ARG A 1 86 ? 10.199 -1.194 -26.862 1.00 62.41 86 ARG A O 1
ATOM 661 N N . THR A 1 87 ? 8.158 -0.431 -27.417 1.00 78.25 87 THR A N 1
ATOM 662 C CA . THR A 1 87 ? 7.970 0.431 -26.245 1.00 78.25 87 THR A CA 1
ATOM 663 C C . THR A 1 87 ? 7.371 -0.364 -25.078 1.00 78.25 87 THR A C 1
ATOM 665 O O . THR A 1 87 ? 6.608 -1.308 -25.301 1.00 78.25 87 THR A O 1
ATOM 668 N N . LEU A 1 88 ? 7.730 -0.025 -23.835 1.00 89.50 88 LEU A N 1
ATOM 669 C CA . LEU A 1 88 ? 7.173 -0.666 -22.642 1.00 89.50 88 LEU A CA 1
ATOM 670 C C . LEU A 1 88 ? 5.739 -0.165 -22.447 1.00 89.50 88 LEU A C 1
ATOM 672 O O . LEU A 1 88 ? 5.523 1.029 -22.244 1.00 89.50 88 LEU A O 1
ATOM 676 N N . GLN A 1 89 ? 4.759 -1.065 -22.443 1.00 92.62 89 GLN A N 1
ATOM 677 C CA . GLN A 1 89 ? 3.389 -0.694 -22.103 1.00 92.62 89 GLN A CA 1
ATOM 678 C C . GLN A 1 89 ? 3.294 -0.404 -20.601 1.00 92.62 89 GLN A C 1
ATOM 680 O O . GLN A 1 89 ? 3.602 -1.268 -19.782 1.00 92.62 89 GLN A O 1
ATOM 685 N N . ARG A 1 90 ? 2.848 0.796 -20.227 1.00 94.69 90 ARG A N 1
ATOM 686 C CA . ARG A 1 90 ? 2.667 1.202 -18.827 1.00 94.69 90 ARG A CA 1
ATOM 687 C C . ARG A 1 90 ? 1.175 1.259 -18.506 1.00 94.69 90 ARG A C 1
ATOM 689 O O . ARG A 1 90 ? 0.417 1.882 -19.243 1.00 94.69 90 ARG A O 1
ATOM 696 N N . ILE A 1 91 ? 0.760 0.605 -17.427 1.00 95.94 91 ILE A N 1
ATOM 697 C CA . ILE A 1 91 ? -0.631 0.542 -16.967 1.00 95.94 91 ILE A CA 1
ATOM 698 C C . ILE A 1 91 ? -0.655 1.036 -15.522 1.00 95.94 91 ILE A C 1
ATOM 700 O O . ILE A 1 91 ? -0.009 0.441 -14.667 1.00 95.94 91 ILE A O 1
ATOM 704 N N . GLY A 1 92 ? -1.365 2.128 -15.253 1.00 94.31 92 GLY A N 1
ATOM 705 C CA . GLY A 1 92 ? -1.563 2.651 -13.901 1.00 94.31 92 GLY A CA 1
ATOM 706 C C . GLY A 1 92 ? -2.949 2.281 -13.391 1.00 94.31 92 GLY A C 1
ATOM 707 O O . GLY A 1 92 ? -3.923 2.435 -14.126 1.00 94.31 92 GLY A O 1
ATOM 708 N N . LEU A 1 93 ? -3.038 1.809 -12.151 1.00 94.06 93 LEU A N 1
ATOM 709 C CA . LEU A 1 93 ? -4.299 1.489 -11.487 1.00 94.06 93 LEU A CA 1
ATOM 710 C C . LEU A 1 93 ? -4.471 2.379 -10.259 1.00 94.06 93 LEU A C 1
ATOM 712 O O . LEU A 1 93 ? -3.500 2.680 -9.559 1.00 94.06 93 LEU A O 1
ATOM 716 N N . SER A 1 94 ? -5.702 2.834 -10.020 1.00 90.50 94 SER A N 1
ATOM 717 C CA . SER A 1 94 ? -6.055 3.515 -8.780 1.00 90.50 94 SER A CA 1
ATOM 718 C C . SER A 1 94 ? -7.557 3.727 -8.603 1.00 90.50 94 SER A C 1
ATOM 720 O O . SER A 1 94 ? -8.251 4.030 -9.571 1.00 90.50 94 SER A O 1
ATOM 722 N N . ALA A 1 95 ? -8.025 3.676 -7.351 1.00 83.50 95 ALA A N 1
ATOM 723 C CA . ALA A 1 95 ? -9.410 3.980 -6.987 1.00 83.50 95 ALA A CA 1
ATOM 724 C C . ALA A 1 95 ? -9.730 5.484 -6.822 1.00 83.50 95 ALA A C 1
ATOM 726 O O . ALA A 1 95 ? -10.851 5.904 -7.099 1.00 83.50 95 ALA A O 1
ATOM 727 N N . THR A 1 96 ? -8.782 6.314 -6.367 1.00 73.62 96 THR A N 1
ATOM 728 C CA . THR A 1 96 ? -9.041 7.723 -6.004 1.00 73.62 96 THR A CA 1
ATOM 729 C C . THR A 1 96 ? -7.970 8.652 -6.564 1.00 73.62 96 THR A C 1
ATOM 731 O O . THR A 1 96 ? -6.835 8.633 -6.089 1.00 73.62 96 THR A O 1
ATOM 734 N N . GLN A 1 97 ? -8.306 9.480 -7.561 1.00 71.69 97 GLN A N 1
ATOM 735 C CA . GLN A 1 97 ? -7.319 10.340 -8.225 1.00 71.69 97 GLN A CA 1
ATOM 736 C C . GLN A 1 97 ? -7.853 11.710 -8.621 1.00 71.69 97 GLN A C 1
ATOM 738 O O . GLN A 1 97 ? -8.799 11.809 -9.404 1.00 71.69 97 GLN A O 1
ATOM 743 N N . LYS A 1 98 ? -7.174 12.765 -8.156 1.00 73.12 98 LYS A N 1
ATOM 744 C CA . LYS A 1 98 ? -7.270 14.131 -8.689 1.00 73.12 98 LYS A CA 1
ATOM 745 C C . LYS A 1 98 ? -5.937 14.874 -8.480 1.00 73.12 98 LYS A C 1
ATOM 747 O O . LYS A 1 98 ? -5.412 14.811 -7.370 1.00 73.12 98 LYS A O 1
ATOM 752 N N . PRO A 1 99 ? -5.413 15.613 -9.479 1.00 85.94 99 PRO A N 1
ATOM 753 C CA . PRO A 1 99 ? -5.868 15.695 -10.873 1.00 85.94 99 PRO A CA 1
ATOM 754 C C . PRO A 1 99 ? -5.357 14.515 -11.726 1.00 85.94 99 PRO A C 1
ATOM 756 O O . PRO A 1 99 ? -4.192 14.132 -11.630 1.00 85.94 99 PRO A O 1
ATOM 759 N N . LEU A 1 100 ? -6.211 13.963 -12.599 1.00 87.75 100 LEU A N 1
ATOM 760 C CA . LEU A 1 100 ? -5.877 12.800 -13.443 1.00 87.75 100 LEU A CA 1
ATOM 761 C C . LEU A 1 100 ? -4.710 13.069 -14.400 1.00 87.75 100 LEU A C 1
ATOM 763 O O . LEU A 1 100 ? -3.883 12.185 -14.611 1.00 87.75 100 LEU A O 1
ATOM 767 N N . ASP A 1 101 ? -4.600 14.291 -14.924 1.00 88.06 101 ASP A N 1
ATOM 768 C CA . ASP A 1 101 ? -3.522 14.657 -15.845 1.00 88.06 101 ASP A CA 1
ATOM 769 C C . ASP A 1 101 ? -2.142 14.518 -15.191 1.00 88.06 101 ASP A C 1
ATOM 771 O O . ASP A 1 101 ? -1.201 14.047 -15.826 1.00 88.06 101 ASP A O 1
ATOM 775 N N . LEU A 1 102 ? -2.008 14.856 -13.904 1.00 88.50 102 LEU A N 1
ATOM 776 C CA . LEU A 1 102 ? -0.750 14.683 -13.171 1.00 88.50 102 LEU A CA 1
ATOM 777 C C . LEU A 1 102 ? -0.354 13.204 -13.094 1.00 88.50 102 LEU A C 1
ATOM 779 O O . LEU A 1 102 ? 0.790 12.852 -13.374 1.00 88.50 102 LEU A O 1
ATOM 783 N N . VAL A 1 103 ? -1.308 12.348 -12.727 1.00 91.44 103 VAL A N 1
ATOM 784 C CA . VAL A 1 103 ? -1.110 10.897 -12.596 1.00 91.44 103 VAL A CA 1
ATOM 785 C C . VAL A 1 103 ? -0.719 10.294 -13.943 1.00 91.44 103 VAL A C 1
ATOM 787 O O . VAL A 1 103 ? 0.226 9.513 -14.037 1.00 91.44 103 VAL A O 1
ATOM 790 N N . ALA A 1 104 ? -1.429 10.698 -14.995 1.00 91.62 104 ALA A N 1
ATOM 791 C CA . ALA A 1 104 ? -1.199 10.262 -16.358 1.00 91.62 104 ALA A CA 1
ATOM 792 C C . ALA A 1 104 ? 0.214 10.627 -16.830 1.00 91.62 104 ALA A C 1
ATOM 794 O O . ALA A 1 104 ? 0.954 9.755 -17.281 1.00 91.62 104 ALA A O 1
ATOM 795 N N . ASN A 1 105 ? 0.628 11.883 -16.647 1.00 90.94 105 ASN A N 1
ATOM 796 C CA . ASN A 1 105 ? 1.971 12.342 -17.006 1.00 90.94 105 ASN A CA 1
ATOM 797 C C . ASN A 1 105 ? 3.071 11.684 -16.167 1.00 90.94 105 ASN A C 1
ATOM 799 O O . ASN A 1 105 ? 4.147 11.399 -16.686 1.00 90.94 105 ASN A O 1
ATOM 803 N N . TYR A 1 106 ? 2.808 11.408 -14.889 1.00 92.06 106 TYR A N 1
ATOM 804 C CA . TYR A 1 106 ? 3.719 10.628 -14.057 1.00 92.06 106 TYR A CA 1
ATOM 805 C C . TYR A 1 106 ? 3.914 9.205 -14.609 1.00 92.06 106 TYR A C 1
ATOM 807 O O . TYR A 1 106 ? 5.046 8.729 -14.681 1.00 92.06 106 TYR A O 1
ATOM 815 N N . LEU A 1 107 ? 2.835 8.544 -15.043 1.00 92.75 107 LEU A N 1
ATOM 816 C CA . LEU A 1 107 ? 2.886 7.193 -15.606 1.00 92.75 107 LEU A CA 1
ATOM 817 C C . LEU A 1 107 ? 3.648 7.154 -16.939 1.00 92.75 107 LEU A C 1
ATOM 819 O O . LEU A 1 107 ? 4.549 6.328 -17.111 1.00 92.75 107 LEU A O 1
ATOM 823 N N . VAL A 1 108 ? 3.293 8.023 -17.891 1.00 90.19 108 VAL A N 1
ATOM 824 C CA . VAL A 1 108 ? 3.890 7.998 -19.239 1.00 90.19 108 VAL A CA 1
ATOM 825 C C . VAL A 1 108 ? 5.302 8.577 -19.278 1.00 90.19 108 VAL A C 1
ATOM 827 O O . VAL A 1 108 ? 6.078 8.217 -20.161 1.00 90.19 108 VAL A O 1
ATOM 830 N N . GLY A 1 109 ? 5.665 9.414 -18.303 1.00 86.31 109 GLY A N 1
ATOM 831 C CA . GLY A 1 109 ? 6.927 10.144 -18.316 1.00 86.31 109 GLY A CA 1
ATOM 832 C C . GLY A 1 109 ? 6.963 11.203 -19.421 1.00 86.31 109 GLY A C 1
ATOM 833 O O . GLY A 1 109 ? 5.945 11.570 -20.003 1.00 86.31 109 GLY A O 1
ATOM 834 N N . ASN A 1 110 ? 8.151 11.726 -19.716 1.00 77.62 110 ASN A N 1
ATOM 835 C CA . ASN A 1 110 ? 8.303 12.734 -20.759 1.00 77.62 110 ASN A CA 1
ATOM 836 C C . ASN A 1 110 ? 8.738 12.081 -22.077 1.00 77.62 110 ASN A C 1
ATOM 838 O O . ASN A 1 110 ? 9.903 11.728 -22.240 1.00 77.62 110 ASN A O 1
ATOM 842 N N . THR A 1 111 ? 7.820 11.954 -23.034 1.00 62.34 111 THR A N 1
ATOM 843 C CA . THR A 1 111 ? 8.127 11.513 -24.408 1.00 62.34 111 THR A CA 1
ATOM 844 C C . THR A 1 111 ? 8.618 12.655 -25.306 1.00 62.34 111 THR A C 1
ATOM 846 O O . THR A 1 111 ? 9.035 12.409 -26.439 1.00 62.34 111 THR A O 1
ATOM 849 N N . MET A 1 112 ? 8.637 13.902 -24.813 1.00 51.19 112 MET A N 1
ATOM 850 C CA . MET A 1 112 ? 9.082 15.093 -25.552 1.00 51.19 112 MET A CA 1
ATOM 851 C C . MET A 1 112 ? 10.615 15.170 -25.640 1.00 51.19 112 MET A C 1
ATOM 853 O O . MET A 1 112 ? 11.244 16.065 -25.083 1.00 51.19 112 MET A O 1
ATOM 857 N N . GLY A 1 113 ? 11.216 14.204 -26.335 1.00 44.47 113 GLY A N 1
ATOM 858 C CA . GLY A 1 113 ? 12.646 14.149 -26.652 1.00 44.47 113 GLY A CA 1
ATOM 859 C C . GLY A 1 113 ? 12.957 14.055 -28.150 1.00 44.47 113 GLY A C 1
ATOM 860 O O . GLY A 1 113 ? 14.099 13.797 -28.500 1.00 44.47 113 GLY A O 1
ATOM 861 N N . SER A 1 114 ? 11.969 14.233 -29.040 1.00 40.66 114 SER A N 1
ATOM 862 C CA . SER A 1 114 ? 12.172 14.088 -30.497 1.00 40.66 114 SER A CA 1
ATOM 863 C C . SER A 1 114 ? 11.590 15.219 -31.362 1.00 40.66 114 SER A C 1
ATOM 865 O O . SER A 1 114 ? 11.730 15.154 -32.580 1.00 40.66 114 SER A O 1
ATOM 867 N N . ALA A 1 115 ? 10.939 16.243 -30.796 1.00 39.25 115 ALA A N 1
ATOM 868 C CA . ALA A 1 115 ? 10.196 17.230 -31.598 1.00 39.25 115 ALA A CA 1
ATOM 869 C C . ALA A 1 115 ? 10.486 18.710 -31.282 1.00 39.25 115 ALA A C 1
ATOM 871 O O . ALA A 1 115 ? 9.757 19.576 -31.758 1.00 39.25 115 ALA A O 1
ATOM 872 N N . THR A 1 116 ? 11.551 19.032 -30.538 1.00 36.31 116 THR A N 1
ATOM 873 C CA . THR A 1 116 ? 11.849 20.433 -30.175 1.00 36.31 116 THR A CA 1
ATOM 874 C C . THR A 1 116 ? 13.322 20.806 -30.357 1.00 36.31 116 THR A C 1
ATOM 876 O O . THR A 1 116 ? 13.925 21.433 -29.498 1.00 36.31 116 THR A O 1
ATOM 879 N N . GLU A 1 117 ? 13.901 20.460 -31.506 1.00 36.56 117 GLU A N 1
ATOM 880 C CA . GLU A 1 117 ? 15.117 21.106 -32.030 1.00 36.56 117 GLU A CA 1
ATOM 881 C C . GLU A 1 117 ? 14.829 21.674 -33.429 1.00 36.56 117 GLU A C 1
ATOM 883 O O . GLU A 1 117 ? 15.390 21.258 -34.434 1.00 36.56 117 GLU A O 1
ATOM 888 N N . SER A 1 118 ? 13.874 22.604 -33.522 1.00 32.44 118 SER A N 1
ATOM 889 C CA . SER A 1 118 ? 13.778 23.547 -34.651 1.00 32.44 118 SER A CA 1
ATOM 890 C C . SER A 1 118 ? 12.931 24.769 -34.283 1.00 32.44 118 SER A C 1
ATOM 892 O O . SER A 1 118 ? 11.937 25.097 -34.917 1.00 32.44 118 SER A O 1
ATOM 894 N N . ALA A 1 119 ? 13.325 25.475 -33.227 1.00 34.53 119 ALA A N 1
ATOM 895 C CA . ALA A 1 119 ? 12.897 26.856 -33.025 1.00 34.53 119 ALA A CA 1
ATOM 896 C C . ALA A 1 119 ? 14.069 27.640 -32.433 1.00 34.53 119 ALA A C 1
ATOM 898 O O . ALA A 1 119 ? 14.241 27.764 -31.226 1.00 34.53 119 ALA A O 1
ATOM 899 N N . THR A 1 120 ? 14.920 28.052 -33.364 1.00 29.97 120 THR A N 1
ATOM 900 C CA . THR A 1 120 ? 15.921 29.119 -33.323 1.00 29.97 120 THR A CA 1
ATOM 901 C C . THR A 1 120 ? 15.841 30.107 -32.156 1.00 29.97 120 THR A C 1
ATOM 903 O O . THR A 1 120 ? 14.821 30.752 -31.921 1.00 29.97 120 THR A O 1
ATOM 906 N N . GLU A 1 121 ? 17.006 30.270 -31.529 1.00 33.53 121 GLU A N 1
ATOM 907 C CA . GLU A 1 121 ? 17.515 31.445 -30.820 1.00 33.53 121 GLU A CA 1
ATOM 908 C C . GLU A 1 121 ? 16.823 32.780 -31.151 1.00 33.53 121 GLU A C 1
ATOM 910 O O . GLU A 1 121 ? 16.781 33.212 -32.301 1.00 33.53 121 GLU A O 1
ATOM 915 N N . SER A 1 122 ? 16.414 33.520 -30.115 1.00 27.28 122 SER A N 1
ATOM 916 C CA . SER A 1 122 ? 16.870 34.907 -29.936 1.00 27.28 122 SER A CA 1
ATOM 917 C C . SER A 1 122 ? 16.426 35.524 -28.603 1.00 27.28 122 SER A C 1
ATOM 919 O O . SER A 1 122 ? 15.257 35.573 -28.237 1.00 27.28 122 SER A O 1
ATOM 921 N N . THR A 1 123 ? 17.430 36.092 -27.934 1.00 27.22 123 THR A N 1
ATOM 922 C CA . THR A 1 123 ? 17.388 37.269 -27.049 1.00 27.22 123 THR A CA 1
ATOM 923 C C . THR A 1 123 ? 16.769 37.164 -25.649 1.00 27.22 123 THR A C 1
ATOM 925 O O . THR A 1 123 ? 15.583 37.340 -25.403 1.00 27.22 123 THR A O 1
ATOM 928 N N . SER A 1 124 ? 17.703 36.975 -24.717 1.00 31.14 124 SER A N 1
ATOM 929 C CA . SER A 1 124 ? 17.863 37.627 -23.414 1.00 31.14 124 SER A CA 1
ATOM 930 C C . SER A 1 124 ? 17.013 38.870 -23.077 1.00 31.14 124 SER A C 1
ATOM 932 O O . SER A 1 124 ? 16.747 39.729 -23.912 1.00 31.14 124 SER A O 1
ATOM 934 N N . LYS A 1 125 ? 16.820 39.018 -21.752 1.00 26.42 125 LYS A N 1
ATOM 935 C CA . LYS A 1 125 ? 16.350 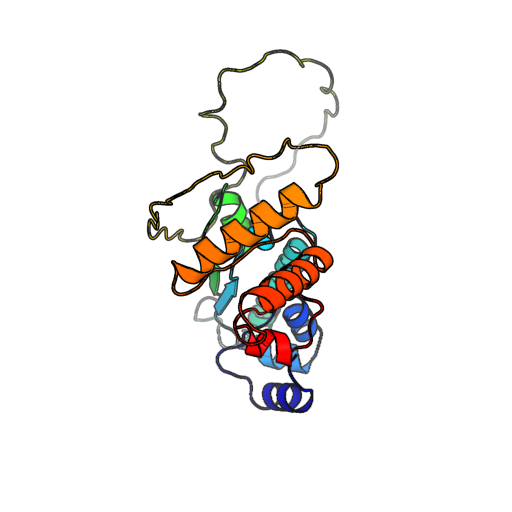40.178 -20.959 1.00 26.42 125 LYS A CA 1
ATOM 936 C C . LYS A 1 125 ? 14.864 40.156 -20.583 1.00 26.42 125 LYS A C 1
ATOM 938 O O . LYS A 1 125 ? 14.020 40.693 -21.280 1.00 26.42 125 LYS A O 1
ATOM 943 N N . SER A 1 126 ? 14.570 39.692 -19.369 1.00 25.47 126 SER A N 1
ATOM 944 C CA . SER A 1 126 ? 14.323 40.614 -18.248 1.00 25.47 126 SER A CA 1
ATOM 945 C C . SER A 1 126 ? 13.865 39.831 -17.017 1.00 25.47 126 SER A C 1
ATOM 947 O O . SER A 1 126 ? 12.685 39.554 -16.809 1.00 25.47 126 SER A O 1
ATOM 949 N N . ALA A 1 127 ? 14.835 39.503 -16.169 1.00 31.27 127 ALA A N 1
ATOM 950 C CA . ALA A 1 127 ? 14.602 39.249 -14.760 1.00 31.27 127 ALA A CA 1
ATOM 951 C C . ALA A 1 127 ? 14.298 40.595 -14.076 1.00 31.27 127 ALA A C 1
ATOM 953 O O . ALA A 1 127 ? 15.189 41.189 -13.485 1.00 31.27 127 ALA A O 1
ATOM 954 N N . ALA A 1 128 ? 13.082 41.126 -14.231 1.00 28.94 128 ALA A N 1
ATOM 955 C CA . ALA A 1 128 ? 12.612 42.309 -13.498 1.00 28.94 128 ALA A CA 1
ATOM 956 C C . ALA A 1 128 ? 11.106 42.545 -13.705 1.00 28.94 128 ALA A C 1
ATOM 958 O O . ALA A 1 128 ? 10.704 43.501 -14.366 1.00 28.94 128 ALA A O 1
ATOM 959 N N . LYS A 1 129 ? 10.254 41.685 -13.137 1.00 25.94 129 LYS A N 1
ATOM 960 C CA . LYS A 1 129 ? 8.899 42.097 -12.721 1.00 25.94 129 LYS A CA 1
ATOM 961 C C . LYS A 1 129 ? 8.323 41.167 -11.652 1.00 25.94 129 LYS A C 1
ATOM 963 O O . LYS A 1 129 ? 7.225 40.642 -11.766 1.00 25.94 129 LYS A O 1
ATOM 968 N N . LEU A 1 130 ? 9.116 40.952 -10.607 1.00 28.23 130 LEU A N 1
ATOM 969 C CA . LEU A 1 130 ? 8.605 40.607 -9.284 1.00 28.23 130 LEU A CA 1
ATOM 970 C C . LEU A 1 130 ? 8.327 41.932 -8.562 1.00 28.23 130 LEU A C 1
ATOM 972 O O . LEU A 1 130 ? 9.074 42.888 -8.747 1.00 28.23 130 LEU A O 1
ATOM 976 N N . VAL A 1 131 ? 7.285 41.954 -7.732 1.00 29.78 131 VAL A N 1
ATOM 977 C CA . VAL A 1 131 ? 6.718 43.106 -7.001 1.00 29.78 131 VAL A CA 1
ATOM 978 C C . VAL A 1 131 ? 5.636 43.869 -7.774 1.00 29.78 131 VAL A C 1
ATOM 980 O O . VAL A 1 131 ? 5.887 44.888 -8.407 1.00 29.78 131 VAL A O 1
ATOM 983 N N . ALA A 1 132 ? 4.413 43.341 -7.674 1.00 26.55 132 ALA A N 1
ATOM 984 C CA . ALA A 1 132 ? 3.151 44.059 -7.444 1.00 26.55 132 ALA A CA 1
ATOM 985 C C . ALA A 1 132 ? 1.995 43.253 -8.048 1.00 26.55 132 ALA A C 1
ATOM 987 O O . ALA A 1 132 ? 1.751 43.331 -9.249 1.00 26.55 132 ALA A O 1
ATOM 988 N N . LYS A 1 133 ? 1.306 42.474 -7.206 1.00 25.25 133 LYS A N 1
ATOM 989 C CA . LYS A 1 133 ? -0.145 42.579 -6.954 1.00 25.25 133 LYS A CA 1
ATOM 990 C C . LYS A 1 133 ? -0.611 41.322 -6.210 1.00 25.25 133 LYS A C 1
ATOM 992 O O . LYS A 1 133 ? -1.126 40.378 -6.795 1.00 25.25 133 LYS A O 1
ATOM 997 N N . ALA A 1 134 ? -0.370 41.326 -4.902 1.00 27.69 134 ALA A N 1
ATOM 998 C CA . ALA A 1 134 ? -1.217 40.609 -3.960 1.00 27.69 134 ALA A CA 1
ATOM 999 C C . ALA A 1 134 ? -2.476 41.463 -3.714 1.00 27.69 134 ALA A C 1
ATOM 1001 O O . ALA A 1 134 ? -2.399 42.687 -3.826 1.00 27.69 134 ALA A O 1
ATOM 1002 N N . ALA A 1 135 ? -3.578 40.801 -3.356 1.00 28.97 135 ALA A N 1
ATOM 1003 C CA . ALA A 1 135 ? -4.927 41.327 -3.113 1.00 28.97 135 ALA A CA 1
ATOM 1004 C C . ALA A 1 135 ? -5.835 41.452 -4.354 1.00 28.97 135 ALA A C 1
ATOM 1006 O O . ALA A 1 135 ? -5.959 42.510 -4.971 1.00 28.97 135 ALA A O 1
ATOM 1007 N N . ALA A 1 136 ? -6.507 40.344 -4.672 1.00 28.59 136 ALA A N 1
ATOM 1008 C CA . ALA A 1 136 ? -7.939 40.316 -4.968 1.00 28.59 136 ALA A CA 1
ATOM 1009 C C . ALA A 1 136 ? -8.436 38.877 -4.753 1.00 28.59 136 ALA A C 1
ATOM 1011 O O . ALA A 1 136 ? -7.970 37.946 -5.407 1.00 28.59 136 ALA A O 1
ATOM 1012 N N . GLU A 1 137 ? -9.303 38.723 -3.762 1.00 29.88 137 GLU A N 1
ATOM 1013 C CA . GLU A 1 137 ? -9.887 37.475 -3.289 1.00 29.88 137 GLU A CA 1
ATOM 1014 C C . GLU A 1 137 ? -10.974 36.939 -4.237 1.00 29.88 137 GLU A C 1
ATOM 1016 O O . GLU A 1 137 ? -11.711 37.700 -4.861 1.00 29.88 137 GLU A O 1
ATOM 1021 N N . SER A 1 138 ? -11.060 35.605 -4.278 1.00 33.41 138 SER A N 1
ATOM 1022 C CA . SER A 1 138 ? -12.284 34.792 -4.355 1.00 33.41 138 SER A CA 1
ATOM 1023 C C . SER A 1 138 ? -13.392 35.211 -5.336 1.00 33.41 138 SER A C 1
ATOM 1025 O O . SER A 1 138 ? -14.293 35.955 -4.954 1.00 33.41 138 SER A O 1
ATOM 1027 N N . ALA A 1 139 ? -13.396 34.615 -6.540 1.00 34.78 139 ALA A N 1
ATOM 1028 C CA . ALA A 1 139 ? -14.627 34.345 -7.313 1.00 34.78 139 ALA A CA 1
ATOM 1029 C C . ALA A 1 139 ? -14.475 33.422 -8.555 1.00 34.78 139 ALA A C 1
ATOM 1031 O O . ALA A 1 139 ? -15.471 33.205 -9.239 1.00 34.78 139 ALA A O 1
ATOM 1032 N N . GLU A 1 140 ? -13.304 32.855 -8.893 1.00 30.75 140 GLU A N 1
ATOM 1033 C CA . GLU A 1 140 ? -13.119 32.182 -10.206 1.00 30.75 140 GLU A CA 1
ATOM 1034 C C . GLU A 1 140 ? -12.360 30.837 -10.155 1.00 30.75 140 GLU A C 1
ATOM 1036 O O . GLU A 1 140 ? -11.562 30.509 -11.030 1.00 30.75 140 GLU A O 1
ATOM 1041 N N . GLU A 1 141 ? -12.623 30.001 -9.151 1.00 34.84 141 GLU A N 1
ATOM 1042 C CA . GLU A 1 141 ? -11.923 28.710 -8.972 1.00 34.84 141 GLU A CA 1
ATOM 1043 C C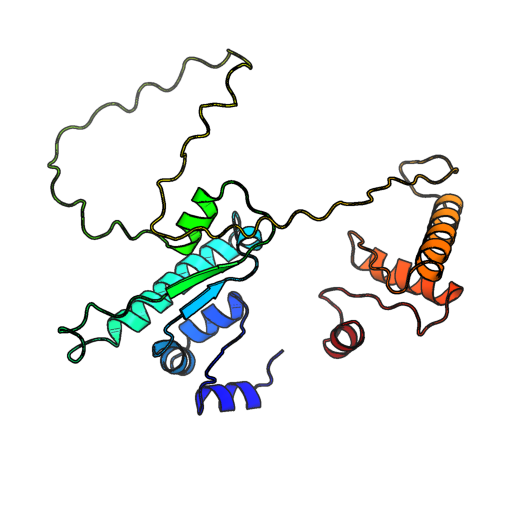 . GLU A 1 141 ? -12.405 27.566 -9.894 1.00 34.84 141 GLU A C 1
ATOM 1045 O O . GLU A 1 141 ? -11.876 26.464 -9.849 1.00 34.84 141 GLU A O 1
ATOM 1050 N N . SER A 1 142 ? -13.383 27.804 -10.775 1.00 37.06 142 SER A N 1
ATOM 1051 C CA . SER A 1 142 ? -14.037 26.739 -11.563 1.00 37.06 142 SER A CA 1
ATOM 1052 C C . SER A 1 142 ? -13.517 26.584 -13.006 1.00 37.06 142 SER A C 1
ATOM 1054 O O . SER A 1 142 ? -13.717 25.548 -13.639 1.00 37.06 142 SER A O 1
ATOM 1056 N N . ALA A 1 143 ? -12.811 27.581 -13.555 1.00 40.97 143 ALA A N 1
ATOM 1057 C CA . ALA A 1 143 ? -12.422 27.584 -14.975 1.00 40.97 143 ALA A CA 1
ATOM 1058 C C . ALA A 1 143 ? -10.903 27.559 -15.237 1.00 40.97 143 ALA A C 1
ATOM 1060 O O . ALA A 1 143 ? -10.487 27.194 -16.339 1.00 40.97 143 ALA A O 1
ATOM 1061 N N . ALA A 1 144 ? -10.075 27.901 -14.241 1.00 41.69 144 ALA A N 1
ATOM 1062 C CA . ALA A 1 144 ? -8.621 28.044 -14.384 1.00 41.69 144 ALA A CA 1
ATOM 1063 C C . ALA A 1 144 ? -7.813 26.761 -14.085 1.00 41.69 144 ALA A C 1
ATOM 1065 O O . ALA A 1 144 ? -6.620 26.710 -14.373 1.00 41.69 144 ALA A O 1
ATOM 1066 N N . GLU A 1 145 ? -8.447 25.696 -13.582 1.00 43.78 145 GLU A N 1
ATOM 1067 C CA . GLU A 1 145 ? -7.817 24.374 -13.391 1.00 43.78 145 GLU A CA 1
ATOM 1068 C C . GLU A 1 145 ? -7.648 23.572 -14.693 1.00 43.78 145 GLU A C 1
ATOM 1070 O O . GLU A 1 145 ? -7.153 22.442 -14.681 1.00 43.78 145 GLU A O 1
ATOM 1075 N N . LYS A 1 146 ? -8.012 24.147 -15.847 1.00 44.88 146 LYS A N 1
A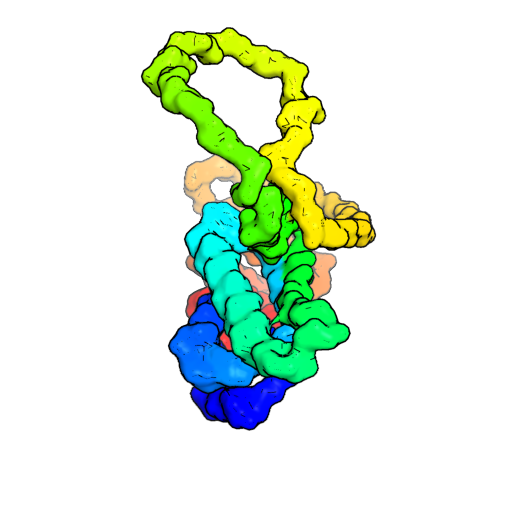TOM 1076 C CA . LYS A 1 146 ? -7.701 23.563 -17.153 1.00 44.88 146 LYS A CA 1
ATOM 1077 C C . LYS A 1 146 ? -6.191 23.631 -17.419 1.00 44.88 146 LYS A C 1
ATOM 1079 O O . LYS A 1 146 ? -5.678 24.576 -18.007 1.00 44.88 146 LYS A O 1
ATOM 1084 N N . ALA A 1 147 ? -5.552 22.533 -17.015 1.00 57.41 147 ALA A N 1
ATOM 1085 C CA . ALA A 1 147 ? -4.288 21.969 -17.473 1.00 57.41 147 ALA A CA 1
ATOM 1086 C C . ALA A 1 147 ? -2.997 22.671 -17.014 1.00 57.41 147 ALA A C 1
ATOM 1088 O O . ALA A 1 147 ? -2.195 23.132 -17.822 1.00 57.41 147 ALA A O 1
ATOM 1089 N N . ARG A 1 148 ? -2.702 22.605 -15.702 1.00 71.81 148 ARG A N 1
ATOM 1090 C CA . ARG A 1 148 ? -1.307 22.715 -15.209 1.00 71.81 148 ARG A CA 1
ATOM 1091 C C . ARG A 1 148 ? -0.383 21.687 -15.885 1.00 71.81 148 ARG A C 1
ATOM 1093 O O . ARG A 1 148 ? 0.818 21.919 -15.982 1.00 71.81 148 ARG A O 1
ATOM 1100 N N . TRP A 1 149 ? -0.936 20.556 -16.324 1.00 75.31 149 TRP A N 1
ATOM 1101 C CA . TRP A 1 149 ? -0.217 19.489 -17.010 1.00 75.31 149 TRP A CA 1
ATOM 1102 C C . TRP A 1 149 ? -0.746 19.291 -18.435 1.00 75.31 149 TRP A C 1
ATOM 1104 O O . TRP A 1 149 ? -1.963 19.308 -18.623 1.00 75.31 149 TRP A O 1
ATOM 1114 N N . PRO A 1 150 ? 0.131 19.085 -19.437 1.00 83.38 150 PRO A N 1
ATOM 1115 C CA . PRO A 1 150 ? -0.297 18.760 -20.792 1.00 83.38 150 PRO A CA 1
ATOM 1116 C C . PRO A 1 150 ? -1.067 17.438 -20.827 1.00 83.38 150 PRO A C 1
ATOM 1118 O O . PRO A 1 150 ? -0.895 16.573 -19.969 1.00 83.38 150 PRO A O 1
ATOM 1121 N N . LYS A 1 151 ? -1.890 17.256 -21.860 1.00 83.81 151 LYS A N 1
ATOM 1122 C CA . LYS A 1 151 ? -2.571 15.982 -22.093 1.00 83.81 151 LYS A CA 1
ATOM 1123 C C . LYS A 1 151 ? -1.531 14.888 -22.356 1.00 83.81 151 LYS A C 1
ATOM 1125 O O . LYS A 1 151 ? -0.782 14.977 -23.326 1.00 83.81 151 LYS A O 1
ATOM 1130 N N . ALA A 1 152 ? -1.505 13.873 -21.498 1.00 86.50 152 ALA A N 1
ATOM 1131 C CA . ALA A 1 152 ? -0.627 12.720 -21.652 1.00 86.50 152 ALA A CA 1
ATOM 1132 C C . ALA A 1 152 ? -1.094 11.806 -22.796 1.00 86.50 152 ALA A C 1
ATOM 1134 O O . ALA A 1 152 ? -2.295 11.672 -23.049 1.00 86.50 152 ALA A O 1
ATOM 1135 N N . ASP A 1 153 ? -0.143 11.132 -23.443 1.00 87.19 153 ASP A N 1
ATOM 1136 C CA . ASP A 1 153 ? -0.418 10.071 -24.415 1.00 87.19 153 ASP A CA 1
ATOM 1137 C C . ASP A 1 153 ? -0.766 8.757 -23.697 1.00 87.19 153 ASP A C 1
ATOM 1139 O O . ASP A 1 153 ? 0.013 7.805 -23.639 1.00 87.19 153 ASP A O 1
ATOM 1143 N N . CYS A 1 154 ? -1.931 8.732 -23.052 1.00 89.44 154 CYS A N 1
ATOM 1144 C CA . CYS A 1 154 ? -2.491 7.526 -22.461 1.00 89.44 154 CYS A CA 1
ATOM 1145 C C . CYS A 1 154 ? -4.018 7.523 -22.542 1.00 89.44 154 CYS A C 1
ATOM 1147 O O . CYS A 1 154 ? -4.674 8.564 -22.457 1.00 89.44 154 CYS A O 1
ATOM 1149 N N . ALA A 1 155 ? -4.594 6.327 -22.641 1.00 92.62 155 ALA A N 1
ATOM 1150 C CA . ALA A 1 155 ? -6.027 6.139 -22.485 1.00 92.62 155 ALA A CA 1
ATOM 1151 C C . ALA A 1 155 ? -6.394 6.140 -20.993 1.00 92.62 155 ALA A C 1
ATOM 1153 O O . ALA A 1 155 ? -5.851 5.352 -20.220 1.00 92.62 155 ALA A O 1
ATOM 1154 N N . ILE A 1 156 ? -7.333 7.001 -20.601 1.00 90.50 156 ILE A N 1
ATOM 1155 C CA . ILE A 1 156 ? -7.941 6.981 -19.267 1.00 90.50 156 ILE A CA 1
ATOM 1156 C C . ILE A 1 156 ? -9.213 6.140 -19.355 1.00 90.50 156 ILE A C 1
ATOM 1158 O O . ILE A 1 156 ? -10.114 6.455 -20.131 1.00 90.50 156 ILE A O 1
ATOM 1162 N N . VAL A 1 157 ? -9.271 5.071 -18.562 1.00 90.50 157 VAL A N 1
ATOM 1163 C CA . VAL A 1 157 ? -10.446 4.205 -18.437 1.00 90.50 157 VAL A CA 1
ATOM 1164 C C . VAL A 1 157 ? -11.048 4.431 -17.057 1.00 90.50 157 VAL A C 1
ATOM 1166 O O . VAL A 1 157 ? -10.442 4.064 -16.054 1.00 90.50 157 VAL A O 1
ATOM 1169 N N . ASP A 1 158 ? -12.230 5.041 -17.013 1.00 86.88 158 ASP A N 1
ATOM 1170 C CA . ASP A 1 158 ? -13.015 5.212 -15.791 1.00 86.88 158 ASP A CA 1
ATOM 1171 C C . ASP A 1 158 ? -14.194 4.232 -15.823 1.00 86.88 158 ASP A C 1
ATOM 1173 O O . ASP A 1 158 ? -15.063 4.317 -16.693 1.00 86.88 158 ASP A O 1
ATOM 1177 N N . SER A 1 159 ? -14.200 3.269 -14.900 1.00 81.75 159 SER A N 1
ATOM 1178 C CA . SER A 1 159 ? -15.276 2.283 -14.760 1.00 81.75 159 SER A CA 1
ATOM 1179 C C . SER A 1 159 ? -16.450 2.782 -13.906 1.00 81.75 159 SER A C 1
ATOM 1181 O O . SER A 1 159 ? -17.418 2.045 -13.720 1.00 81.75 159 SER A O 1
ATOM 1183 N N . GLY A 1 160 ? -16.406 4.024 -13.408 1.00 72.81 160 GLY A N 1
ATOM 1184 C CA . GLY A 1 160 ? -17.534 4.696 -12.763 1.00 72.81 160 GLY A CA 1
ATOM 1185 C C . GLY A 1 160 ? -17.919 4.126 -11.399 1.00 72.81 160 GLY A C 1
ATOM 1186 O O . GLY A 1 160 ? -19.082 4.213 -11.005 1.00 72.81 160 GLY A O 1
ATOM 1187 N N . PHE A 1 161 ? -16.977 3.529 -10.666 1.00 68.69 161 PHE A N 1
ATOM 1188 C CA . PHE A 1 161 ? -17.293 2.867 -9.404 1.00 68.69 161 PHE A CA 1
ATOM 1189 C C . PHE A 1 161 ? -17.612 3.878 -8.292 1.00 68.69 161 PHE A C 1
ATOM 1191 O O . PHE A 1 161 ? -16.723 4.442 -7.656 1.00 68.69 161 PHE A O 1
ATOM 1198 N N . ARG A 1 162 ? -18.904 4.094 -8.032 1.00 70.88 162 ARG A N 1
ATOM 1199 C CA . ARG A 1 162 ? -19.398 4.786 -6.837 1.00 70.88 162 ARG A CA 1
ATOM 1200 C C . ARG A 1 162 ? -20.176 3.796 -5.986 1.00 70.88 162 ARG A C 1
ATOM 1202 O O . ARG A 1 162 ? -21.263 3.375 -6.368 1.00 70.88 162 ARG A O 1
ATOM 1209 N N . ARG A 1 163 ? -19.616 3.428 -4.833 1.00 78.12 163 ARG A N 1
ATOM 1210 C CA . ARG A 1 163 ? -20.386 2.778 -3.768 1.00 78.12 163 ARG A CA 1
ATOM 1211 C C . ARG A 1 163 ? -21.134 3.844 -2.981 1.00 78.12 163 ARG A C 1
ATOM 1213 O O . ARG A 1 163 ? -20.566 4.890 -2.674 1.00 78.12 163 ARG A O 1
ATOM 1220 N N . GLU A 1 164 ? -22.390 3.567 -2.659 1.00 85.56 164 GLU A N 1
ATOM 1221 C CA . GLU A 1 164 ? -23.111 4.322 -1.641 1.00 85.56 164 GLU A CA 1
ATOM 1222 C C . GLU A 1 164 ? -22.494 3.980 -0.279 1.00 85.56 164 GLU A C 1
ATOM 1224 O O . GLU A 1 164 ? -22.317 2.806 0.048 1.00 85.56 164 GLU A O 1
ATOM 1229 N N . LEU A 1 165 ? -22.065 5.001 0.463 1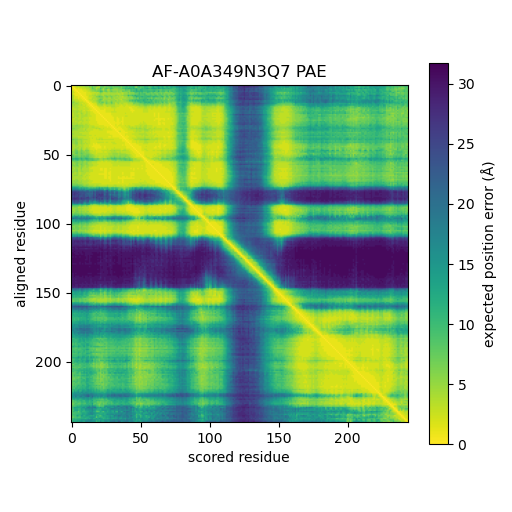.00 89.19 165 LEU A N 1
ATOM 1230 C CA . LEU A 1 165 ? -21.409 4.828 1.756 1.00 89.19 165 LEU A CA 1
ATOM 1231 C C . LEU A 1 165 ? -22.421 5.126 2.869 1.00 89.19 165 LEU A C 1
ATOM 1233 O O . LEU A 1 165 ? -22.892 6.258 2.967 1.00 89.19 165 LEU A O 1
ATOM 1237 N N . ASP A 1 166 ? -22.714 4.142 3.726 1.00 92.25 166 ASP A N 1
ATOM 1238 C CA . ASP A 1 166 ? -23.408 4.371 5.005 1.00 92.25 166 ASP A CA 1
ATOM 1239 C C . ASP A 1 166 ? -22.380 4.871 6.028 1.00 92.25 166 ASP A C 1
ATOM 1241 O O . ASP A 1 166 ? -21.694 4.094 6.692 1.00 92.25 166 ASP A O 1
ATOM 1245 N N . ILE A 1 167 ? -22.194 6.192 6.070 1.00 94.19 167 ILE A N 1
ATOM 1246 C CA . ILE A 1 167 ? -21.238 6.849 6.966 1.00 94.19 167 ILE A CA 1
ATOM 1247 C C . ILE A 1 167 ? -21.980 7.366 8.189 1.00 94.19 167 ILE A C 1
ATOM 1249 O O . ILE A 1 167 ? -22.928 8.144 8.072 1.00 94.19 167 ILE A O 1
ATOM 1253 N N . ARG A 1 168 ? -21.484 7.006 9.374 1.00 94.75 168 ARG A N 1
ATOM 1254 C CA . ARG A 1 168 ? -22.002 7.493 10.654 1.00 94.75 168 ARG A CA 1
ATOM 1255 C C . ARG A 1 168 ? -20.865 7.996 11.525 1.00 94.75 168 ARG A C 1
ATOM 1257 O O . ARG A 1 168 ? -19.773 7.434 11.524 1.00 94.75 168 ARG A O 1
ATOM 1264 N N . ILE A 1 169 ? -21.137 9.069 12.261 1.00 95.19 169 ILE A N 1
ATOM 1265 C CA . ILE A 1 169 ? -20.244 9.589 13.295 1.00 95.19 169 ILE A CA 1
ATOM 1266 C C . ILE A 1 169 ? -20.912 9.303 14.630 1.00 95.19 169 ILE A C 1
ATOM 1268 O O . ILE A 1 169 ? -21.999 9.812 14.902 1.00 95.19 169 ILE A O 1
ATOM 1272 N N . GLU A 1 170 ? -20.258 8.491 15.450 1.00 93.31 170 GLU A N 1
ATOM 1273 C CA . GLU A 1 170 ? -20.726 8.158 16.788 1.00 93.31 170 GLU A CA 1
ATOM 1274 C C . GLU A 1 170 ? -19.810 8.787 17.834 1.00 93.31 170 GLU A C 1
ATOM 1276 O O . GLU A 1 170 ? -18.585 8.787 17.690 1.00 93.31 170 GLU A O 1
ATOM 1281 N N . VAL A 1 171 ? -20.413 9.355 18.877 1.00 92.56 171 VAL A N 1
ATOM 1282 C CA . VAL A 1 171 ? -19.703 10.051 19.952 1.00 92.56 171 VAL A CA 1
ATOM 1283 C C . VAL A 1 171 ? -20.124 9.438 21.289 1.00 92.56 171 VAL A C 1
ATOM 1285 O O . VAL A 1 171 ? -21.328 9.278 21.510 1.00 92.56 171 VAL A O 1
ATOM 1288 N N . PRO A 1 172 ? -19.172 9.102 22.180 1.00 91.75 172 PRO A N 1
ATOM 1289 C CA . PRO A 1 172 ? -19.475 8.660 23.538 1.00 91.75 172 PRO A CA 1
ATOM 1290 C C . PRO A 1 172 ? -20.346 9.671 24.293 1.00 91.75 172 PRO A C 1
ATOM 1292 O O . PRO A 1 172 ? -20.293 10.876 24.044 1.00 91.75 172 PRO A O 1
ATOM 1295 N N . LYS A 1 173 ? -21.140 9.182 25.245 1.00 90.00 173 LYS A N 1
ATOM 1296 C CA . LYS A 1 173 ? -21.972 10.012 26.127 1.00 90.00 173 LYS A CA 1
ATOM 1297 C C . LYS A 1 173 ? -21.111 10.775 27.127 1.00 90.00 173 LYS A C 1
ATOM 1299 O O . LYS A 1 173 ? -21.453 11.898 27.497 1.00 90.00 173 LYS A O 1
ATOM 1304 N N . SER A 1 174 ? -20.012 10.165 27.566 1.00 90.69 174 SER A N 1
ATOM 1305 C CA . SER A 1 174 ? -19.045 10.809 28.448 1.00 90.69 174 SER A CA 1
ATOM 1306 C C . SER A 1 174 ? -18.388 12.037 27.789 1.00 90.69 174 SER A C 1
ATOM 1308 O O . SER A 1 174 ? -18.081 12.006 26.595 1.00 90.69 174 SER A O 1
ATOM 1310 N N . PRO A 1 175 ? -18.136 13.129 28.542 1.00 87.19 175 PRO A N 1
ATOM 1311 C CA . PRO A 1 175 ? -17.569 14.354 27.988 1.00 87.19 175 PRO A CA 1
ATOM 1312 C C . PRO A 1 175 ? -16.199 14.128 27.346 1.00 87.19 175 PRO A C 1
ATOM 1314 O O . PRO A 1 175 ? -15.278 13.602 27.974 1.00 87.19 175 PRO A O 1
ATOM 1317 N N . LEU A 1 176 ? -16.037 14.600 26.110 1.00 87.06 176 LEU A N 1
ATOM 1318 C CA . LEU A 1 176 ? -14.741 14.595 25.442 1.00 87.06 176 LEU A CA 1
ATOM 1319 C C . LEU A 1 176 ? -13.814 15.629 26.088 1.00 87.06 176 LEU A C 1
ATOM 1321 O O . LEU A 1 176 ? -14.160 16.802 26.230 1.00 87.06 176 LEU A O 1
ATOM 1325 N N . SER A 1 177 ? -12.612 15.191 26.445 1.00 85.56 177 SER A N 1
ATOM 1326 C CA . SER A 1 177 ? -11.554 16.046 26.977 1.00 85.56 177 SER A CA 1
ATOM 1327 C C . SER A 1 177 ? -10.256 15.824 26.196 1.00 85.56 177 SER A C 1
ATOM 1329 O O . SER A 1 177 ? -10.166 14.917 25.370 1.00 85.56 177 SER A O 1
ATOM 1331 N N . ALA A 1 178 ? -9.229 16.639 26.453 1.00 81.44 178 ALA A N 1
ATOM 1332 C CA . ALA A 1 178 ? -7.915 16.463 25.828 1.00 81.44 178 ALA A CA 1
ATOM 1333 C C . ALA A 1 178 ? -7.288 15.084 26.122 1.00 81.44 178 ALA A C 1
ATOM 1335 O O . ALA A 1 178 ? -6.454 14.602 25.355 1.00 81.44 178 ALA A O 1
ATOM 1336 N N . LEU A 1 179 ? -7.694 14.449 27.226 1.00 82.44 179 LEU A N 1
ATOM 1337 C CA . LEU A 1 179 ? -7.345 13.079 27.574 1.00 82.44 179 LEU A CA 1
ATOM 1338 C C . LEU A 1 179 ? -8.615 12.234 27.668 1.00 82.44 179 LEU A C 1
ATOM 1340 O O . LEU A 1 179 ? -9.609 12.623 28.278 1.00 82.44 179 LEU A O 1
ATOM 1344 N N . MET A 1 180 ? -8.568 11.050 27.074 1.00 81.75 180 MET A N 1
ATOM 1345 C CA . MET A 1 180 ? -9.662 10.089 27.166 1.00 81.75 180 MET A CA 1
ATOM 1346 C C . MET A 1 180 ? -9.681 9.489 28.573 1.00 81.75 180 MET A C 1
ATOM 1348 O O . MET A 1 180 ? -8.679 8.899 28.988 1.00 81.75 180 MET A O 1
ATOM 1352 N N . SER A 1 181 ? -10.791 9.642 29.300 1.00 87.44 181 SER A N 1
ATOM 1353 C CA . SER A 1 181 ? -10.996 8.944 30.572 1.00 87.44 181 SER A CA 1
ATOM 1354 C C . SER A 1 181 ? -11.240 7.451 30.333 1.00 87.44 181 SER A C 1
ATOM 1356 O O . SER A 1 181 ? -11.530 7.029 29.211 1.00 87.44 181 SER A O 1
ATOM 1358 N N . ASN A 1 182 ? -11.122 6.646 31.392 1.00 88.81 182 ASN A N 1
ATOM 1359 C CA . ASN A 1 182 ? -11.437 5.218 31.319 1.00 88.81 182 ASN A CA 1
ATOM 1360 C C . ASN A 1 182 ? -12.902 4.991 30.920 1.00 88.81 182 ASN A C 1
ATOM 1362 O O . ASN A 1 182 ? -13.151 4.161 30.057 1.00 88.81 182 ASN A O 1
ATOM 1366 N N . ASP A 1 183 ? -13.828 5.807 31.435 1.00 89.69 183 ASP A N 1
ATOM 1367 C CA . ASP A 1 183 ? -15.255 5.718 31.095 1.00 89.69 183 ASP A CA 1
ATOM 1368 C C . ASP A 1 183 ? -15.496 5.866 29.585 1.00 89.69 183 ASP A C 1
ATOM 1370 O O . ASP A 1 183 ? -16.232 5.086 28.984 1.00 89.69 183 ASP A O 1
ATOM 1374 N N . VAL A 1 184 ? -14.810 6.816 28.934 1.00 92.12 184 VAL A N 1
ATOM 1375 C CA . VAL A 1 184 ? -14.921 6.999 27.479 1.00 92.12 184 VAL A CA 1
ATOM 1376 C C . VAL A 1 184 ? -14.364 5.781 26.730 1.00 92.12 184 VAL A C 1
ATOM 1378 O O . VAL A 1 184 ? -14.931 5.371 25.718 1.00 92.12 184 VAL A O 1
ATOM 1381 N N . TRP A 1 185 ? -13.260 5.189 27.200 1.00 91.69 185 TRP A N 1
ATOM 1382 C CA . TRP A 1 185 ? -12.713 3.967 26.597 1.00 91.69 185 TRP A CA 1
ATOM 1383 C C . TRP A 1 185 ? -13.657 2.780 26.744 1.00 91.69 185 TRP A C 1
ATOM 1385 O O . TRP A 1 185 ? -13.850 2.057 25.772 1.00 91.69 185 TRP A O 1
ATOM 1395 N N . ASP A 1 186 ? -14.258 2.597 27.916 1.00 92.12 186 ASP A N 1
ATOM 1396 C CA . ASP A 1 186 ? -15.200 1.508 28.159 1.00 92.12 186 ASP A CA 1
ATOM 1397 C C . ASP A 1 186 ? -16.462 1.649 27.299 1.00 92.12 186 ASP A C 1
ATOM 1399 O O . ASP A 1 186 ? -16.904 0.660 26.711 1.00 92.12 186 ASP A O 1
ATOM 1403 N N . GLU A 1 187 ? -16.983 2.869 27.121 1.00 93.94 187 GLU A N 1
ATOM 1404 C CA . GLU A 1 187 ? -18.074 3.140 26.175 1.00 93.94 187 GLU A CA 1
ATOM 1405 C C . GLU A 1 187 ? -17.687 2.795 24.728 1.00 93.94 187 GLU A C 1
ATOM 1407 O O . GLU A 1 187 ? -18.465 2.163 24.011 1.00 93.94 187 GLU A O 1
ATOM 1412 N N . LEU A 1 188 ? -16.478 3.170 24.294 1.00 94.25 188 LEU A N 1
ATOM 1413 C CA . LEU A 1 188 ? -15.986 2.848 22.952 1.00 94.25 188 LEU A CA 1
ATOM 1414 C C . LEU A 1 188 ? -15.796 1.342 22.751 1.00 94.25 188 LEU A C 1
ATOM 1416 O O . LEU A 1 188 ? -16.180 0.824 21.706 1.00 94.25 188 LEU A O 1
ATOM 1420 N N . TYR A 1 189 ? -15.226 0.629 23.726 1.00 94.94 189 TYR A N 1
ATOM 1421 C CA . TYR A 1 189 ? -15.063 -0.822 23.640 1.00 94.94 189 TYR A CA 1
ATOM 1422 C C . TYR A 1 189 ? -16.415 -1.529 23.601 1.00 94.94 189 TYR A C 1
ATOM 1424 O O . TYR A 1 189 ? -16.596 -2.411 22.768 1.00 94.94 189 TYR A O 1
ATOM 1432 N N . GLY A 1 190 ? -17.370 -1.116 24.440 1.00 94.75 190 GLY A N 1
ATOM 1433 C CA . GLY A 1 190 ? -18.732 -1.650 24.410 1.00 94.75 190 GLY A CA 1
ATOM 1434 C C . GLY A 1 190 ? -19.379 -1.451 23.042 1.00 94.75 190 GLY A C 1
ATOM 1435 O O . GLY A 1 190 ? -19.895 -2.399 22.456 1.00 94.75 190 GLY A O 1
ATOM 1436 N N . ARG A 1 191 ? -19.256 -0.248 22.470 1.00 95.44 191 ARG A N 1
ATOM 1437 C CA . ARG A 1 191 ? -19.816 0.028 21.148 1.00 95.44 191 ARG A CA 1
ATOM 1438 C C . ARG A 1 191 ? -19.134 -0.758 20.027 1.00 95.44 191 ARG A C 1
ATOM 1440 O O . ARG A 1 191 ? -19.804 -1.218 19.107 1.00 95.44 191 ARG A O 1
ATOM 1447 N N . LEU A 1 192 ? -17.815 -0.930 20.091 1.00 95.62 192 LEU A N 1
ATOM 1448 C CA . LEU A 1 192 ? -17.085 -1.758 19.132 1.00 95.62 192 LEU A CA 1
ATOM 1449 C C . LEU A 1 192 ? -17.505 -3.226 19.220 1.00 95.62 192 LEU A C 1
ATOM 1451 O O . LEU A 1 192 ? -17.674 -3.841 18.176 1.00 95.62 192 LEU A O 1
ATOM 1455 N N . VAL A 1 193 ? -17.719 -3.765 20.423 1.00 95.62 193 VAL A N 1
ATOM 1456 C CA . VAL A 1 193 ? -18.238 -5.130 20.616 1.00 95.62 193 VAL A CA 1
ATOM 1457 C C . VAL A 1 193 ? -19.603 -5.288 19.946 1.00 95.62 193 VAL A C 1
ATOM 1459 O O . VAL A 1 193 ? -19.758 -6.183 19.125 1.00 95.62 193 VAL A O 1
ATOM 1462 N N . GLU A 1 194 ? -20.546 -4.371 20.181 1.00 95.50 194 GLU A N 1
ATOM 1463 C CA . GLU A 1 194 ? -21.861 -4.404 19.518 1.00 95.50 194 GLU A CA 1
ATOM 1464 C C . GLU A 1 194 ? -21.748 -4.370 17.984 1.00 95.50 194 GLU A C 1
ATOM 1466 O O . GLU A 1 194 ? -22.480 -5.063 17.273 1.00 95.50 194 GLU A O 1
ATOM 1471 N N . LEU A 1 195 ? -20.842 -3.545 17.450 1.00 95.25 195 LEU A N 1
ATOM 1472 C CA . LEU A 1 195 ? -20.602 -3.457 16.009 1.00 95.25 195 LEU A CA 1
ATOM 1473 C C . LEU A 1 195 ? -19.964 -4.736 15.460 1.00 95.25 195 LEU A C 1
ATOM 1475 O O . LEU A 1 195 ? -20.351 -5.174 14.383 1.00 95.25 195 LEU A O 1
ATOM 1479 N N . ILE A 1 196 ? -19.032 -5.345 16.189 1.00 94.81 196 ILE A N 1
ATOM 1480 C CA . ILE A 1 196 ? -18.383 -6.596 15.789 1.00 94.81 196 ILE A CA 1
ATOM 1481 C C . ILE A 1 196 ? -19.390 -7.749 15.809 1.00 94.81 196 ILE A C 1
ATOM 1483 O O . ILE A 1 196 ? -19.469 -8.498 14.847 1.00 94.81 196 ILE A O 1
ATOM 1487 N N . GLU A 1 197 ? -20.216 -7.865 16.848 1.00 94.75 197 GLU A N 1
ATOM 1488 C CA . GLU A 1 197 ? -21.217 -8.935 16.958 1.00 94.75 197 GLU A CA 1
ATOM 1489 C C . GLU A 1 197 ? -22.358 -8.806 15.935 1.00 94.75 197 GLU A C 1
ATOM 1491 O O . GLU A 1 197 ? -22.998 -9.797 15.586 1.00 94.75 197 GLU A O 1
ATOM 1496 N N . SER A 1 198 ? -22.625 -7.592 15.441 1.00 96.25 198 SER A N 1
ATOM 1497 C CA . SER A 1 198 ? -23.679 -7.329 14.450 1.00 96.25 198 SER A CA 1
ATOM 1498 C C . SER A 1 198 ? -23.226 -7.432 12.991 1.00 96.25 198 SER A C 1
ATOM 1500 O O . SER A 1 198 ? -24.063 -7.302 12.095 1.00 96.25 198 SER A O 1
ATOM 1502 N N . HIS A 1 199 ? -21.938 -7.671 12.727 1.00 95.19 199 HIS A N 1
ATOM 1503 C CA . HIS A 1 199 ? -21.379 -7.752 11.376 1.00 95.19 199 HIS A CA 1
ATOM 1504 C C . HIS A 1 199 ? -20.522 -9.013 11.202 1.00 95.19 199 HIS A C 1
ATOM 1506 O O . HIS A 1 199 ? -19.897 -9.490 12.137 1.00 95.19 199 HIS A O 1
ATOM 1512 N N . GLU A 1 200 ? -20.450 -9.551 9.981 1.00 92.38 200 GLU A N 1
ATOM 1513 C CA . GLU A 1 200 ? -19.634 -10.749 9.709 1.00 92.38 200 GLU A CA 1
ATOM 1514 C C . GLU A 1 200 ? -18.128 -10.477 9.812 1.00 92.38 200 GLU A C 1
ATOM 1516 O O . GLU A 1 200 ? -17.343 -11.347 10.179 1.00 92.38 200 GLU A O 1
ATOM 1521 N N . THR A 1 201 ? -17.693 -9.277 9.428 1.00 92.31 201 THR A N 1
ATOM 1522 C CA . THR A 1 201 ? -16.283 -8.886 9.445 1.00 92.31 201 THR A CA 1
ATOM 1523 C C . THR A 1 201 ? -16.179 -7.389 9.689 1.00 92.31 201 THR A C 1
ATOM 1525 O O . THR A 1 201 ? -16.807 -6.589 8.992 1.00 92.31 201 THR A O 1
ATOM 1528 N N . THR A 1 202 ? -15.353 -7.001 10.659 1.00 94.38 202 THR A N 1
ATOM 1529 C CA . THR A 1 202 ? -15.160 -5.602 11.052 1.00 94.38 202 THR A CA 1
ATOM 1530 C C . THR A 1 202 ? -13.684 -5.240 10.969 1.00 94.38 202 THR A C 1
ATOM 1532 O O . THR A 1 202 ? -12.851 -5.834 11.649 1.00 94.38 202 THR A O 1
ATOM 1535 N N . LEU A 1 203 ? -13.353 -4.230 10.161 1.00 94.62 203 LEU A N 1
ATOM 1536 C CA . LEU A 1 203 ? -11.999 -3.688 10.069 1.00 94.62 203 LEU A CA 1
ATOM 1537 C C . LEU A 1 203 ? -11.913 -2.375 10.849 1.00 94.62 203 LEU A C 1
ATOM 1539 O O . LEU A 1 203 ? -12.567 -1.394 10.493 1.00 94.62 203 LEU A O 1
ATOM 1543 N N . VAL A 1 204 ? -11.090 -2.344 11.899 1.00 94.38 204 VAL A N 1
ATOM 1544 C CA . VAL A 1 204 ? -10.915 -1.151 12.739 1.00 94.38 204 VAL A CA 1
ATOM 1545 C C . VAL A 1 204 ? -9.581 -0.477 12.434 1.00 94.38 204 VAL A C 1
ATOM 1547 O O . VAL A 1 204 ? -8.512 -0.978 12.783 1.00 94.38 204 VAL A O 1
ATOM 1550 N N . PHE A 1 205 ? -9.639 0.696 11.804 1.00 95.38 205 PHE A N 1
ATOM 1551 C CA . PHE A 1 205 ? -8.453 1.511 11.556 1.00 95.38 205 PHE A CA 1
ATOM 1552 C C . PHE A 1 205 ? -8.085 2.345 12.780 1.00 95.38 205 PHE A C 1
ATOM 1554 O O . PHE A 1 205 ? -8.920 3.013 13.388 1.00 95.38 205 PHE A O 1
ATOM 1561 N N . VAL A 1 206 ? -6.796 2.348 13.108 1.00 94.56 206 VAL A N 1
ATOM 1562 C CA . VAL A 1 206 ? -6.228 3.129 14.208 1.00 94.56 206 VAL A CA 1
ATOM 1563 C C . VAL A 1 206 ? -4.970 3.854 13.747 1.00 94.56 206 VAL A C 1
ATOM 1565 O O . VAL A 1 206 ? -4.228 3.375 12.894 1.00 94.56 206 VAL A O 1
ATOM 1568 N N . ASN A 1 207 ? -4.685 5.005 14.356 1.00 92.81 207 ASN A N 1
ATOM 1569 C CA . ASN A 1 207 ? -3.593 5.873 13.900 1.00 92.81 207 ASN A CA 1
ATOM 1570 C C . ASN A 1 207 ? -2.193 5.394 14.311 1.00 92.81 207 ASN A C 1
ATOM 1572 O O . ASN A 1 207 ? -1.197 5.848 13.753 1.00 92.81 207 ASN A O 1
ATOM 1576 N N . THR A 1 208 ? -2.081 4.534 15.330 1.00 91.81 208 THR A N 1
ATOM 1577 C CA . THR A 1 208 ? -0.777 4.128 15.874 1.00 91.81 208 THR A CA 1
ATOM 1578 C C . THR A 1 208 ? -0.713 2.632 16.137 1.00 91.81 208 THR A C 1
ATOM 1580 O O . THR A 1 208 ? -1.706 2.014 16.514 1.00 91.81 208 THR A O 1
ATOM 1583 N N . ARG A 1 209 ? 0.493 2.064 16.016 1.00 92.25 209 ARG A N 1
ATOM 1584 C CA . ARG A 1 209 ? 0.763 0.647 16.317 1.00 92.25 209 ARG A CA 1
ATOM 1585 C C . ARG A 1 209 ? 0.387 0.293 17.754 1.00 92.25 209 ARG A C 1
ATOM 1587 O O . ARG A 1 209 ? -0.329 -0.668 17.985 1.00 92.25 209 ARG A O 1
ATOM 1594 N N . ARG A 1 210 ? 0.774 1.153 18.703 1.00 90.88 210 ARG A N 1
ATOM 1595 C CA . ARG A 1 210 ? 0.437 0.991 20.123 1.00 90.88 210 ARG A CA 1
ATOM 1596 C C . ARG A 1 210 ? -1.073 0.969 20.360 1.00 90.88 210 ARG A C 1
ATOM 1598 O O . ARG A 1 210 ? -1.539 0.229 21.217 1.00 90.88 210 ARG A O 1
ATOM 1605 N N . LEU A 1 211 ? -1.835 1.792 19.635 1.00 91.62 211 LEU A N 1
ATOM 1606 C CA . LEU A 1 211 ? -3.292 1.770 19.733 1.00 91.62 211 LEU A CA 1
ATOM 1607 C C . LEU A 1 211 ? -3.875 0.485 19.134 1.00 91.62 211 LEU A C 1
ATOM 1609 O O . LEU A 1 211 ? -4.812 -0.039 19.715 1.00 91.62 211 LEU A O 1
ATOM 1613 N N . SER A 1 212 ? -3.307 -0.034 18.041 1.00 93.69 212 SER A N 1
ATOM 1614 C CA . SER A 1 212 ? -3.730 -1.311 17.442 1.00 93.69 212 SER A CA 1
ATOM 1615 C C . SER A 1 212 ? -3.564 -2.466 18.418 1.00 93.69 212 SER A C 1
ATOM 1617 O O . SER A 1 212 ? -4.535 -3.157 18.697 1.00 93.69 212 SER A O 1
ATOM 1619 N N . GLU A 1 213 ? -2.377 -2.618 19.004 1.00 91.94 213 GLU A N 1
ATOM 1620 C CA . GLU A 1 213 ? -2.104 -3.679 19.979 1.00 91.94 213 GLU A CA 1
ATOM 1621 C C . GLU A 1 213 ? -2.984 -3.539 21.228 1.00 91.94 213 GLU A C 1
ATOM 1623 O O . GLU A 1 213 ? -3.588 -4.510 21.675 1.00 91.94 213 GLU A O 1
ATOM 1628 N N . ARG A 1 214 ? -3.116 -2.318 21.768 1.00 92.50 214 ARG A N 1
ATOM 1629 C CA . ARG A 1 214 ? -3.948 -2.065 22.953 1.00 92.50 214 ARG A CA 1
ATOM 1630 C C . ARG A 1 214 ? -5.426 -2.355 22.696 1.00 92.50 214 ARG A C 1
ATOM 1632 O O . ARG A 1 214 ? -6.085 -2.910 23.566 1.00 92.50 214 ARG A O 1
ATOM 1639 N N . LEU A 1 215 ? -5.940 -1.946 21.538 1.00 93.81 215 LEU A N 1
ATOM 1640 C CA . LEU A 1 215 ? -7.332 -2.170 21.163 1.00 93.81 215 LEU A CA 1
ATOM 1641 C C . LEU A 1 215 ? -7.598 -3.657 20.927 1.00 93.81 215 LEU A C 1
ATOM 1643 O O . LEU A 1 215 ? -8.596 -4.168 21.419 1.00 93.81 215 LEU A O 1
ATOM 1647 N N . ALA A 1 216 ? -6.690 -4.348 20.234 1.00 92.44 216 ALA A N 1
ATOM 1648 C CA . ALA A 1 216 ? -6.800 -5.781 20.000 1.00 92.44 216 ALA A CA 1
ATOM 1649 C C . ALA A 1 216 ? -6.842 -6.561 21.319 1.00 92.44 216 ALA A C 1
ATOM 1651 O O . ALA A 1 216 ? -7.742 -7.370 21.500 1.00 92.44 216 ALA A O 1
ATOM 1652 N N . LEU A 1 217 ? -5.950 -6.251 22.269 1.00 91.94 217 LEU A N 1
ATOM 1653 C CA . LEU A 1 217 ? -5.955 -6.875 23.596 1.00 91.94 217 LEU A CA 1
ATOM 1654 C C . LEU A 1 217 ? -7.265 -6.605 24.354 1.00 91.94 217 LEU A C 1
ATOM 1656 O O . LEU A 1 217 ? -7.893 -7.534 24.847 1.00 91.94 217 LEU A O 1
ATOM 1660 N N . ALA A 1 218 ? -7.707 -5.344 24.409 1.00 92.69 218 ALA A N 1
ATOM 1661 C CA . ALA A 1 218 ? -8.925 -4.975 25.132 1.00 92.69 218 ALA A CA 1
ATOM 1662 C C . ALA A 1 218 ? -10.193 -5.622 24.543 1.00 92.69 218 ALA A C 1
ATOM 1664 O O . ALA A 1 218 ? -11.129 -5.931 25.283 1.00 92.69 218 ALA A O 1
ATOM 1665 N N . LEU A 1 219 ? -10.240 -5.809 23.221 1.00 94.31 219 LEU A N 1
ATOM 1666 C CA . LEU A 1 219 ? -11.342 -6.494 22.550 1.00 94.31 219 LEU A CA 1
ATOM 1667 C C . LEU A 1 219 ? -11.242 -8.017 22.702 1.00 94.31 219 LEU A C 1
ATOM 1669 O O . LEU A 1 219 ? -12.265 -8.644 22.950 1.00 94.31 219 LEU A O 1
ATOM 1673 N N . ALA A 1 220 ? -10.044 -8.604 22.633 1.00 92.69 220 ALA A N 1
ATOM 1674 C CA . ALA A 1 220 ? -9.821 -10.032 22.870 1.00 92.69 220 ALA A CA 1
ATOM 1675 C C . ALA A 1 220 ? -10.245 -10.454 24.288 1.00 92.69 220 ALA A C 1
ATOM 1677 O O . ALA A 1 220 ? -10.953 -11.441 24.448 1.00 92.69 220 ALA A O 1
ATOM 1678 N N . GLU A 1 221 ? -9.950 -9.644 25.311 1.00 92.50 221 GLU A N 1
ATOM 1679 C CA . GLU A 1 221 ? -10.424 -9.877 26.687 1.00 92.50 221 GLU A CA 1
ATOM 1680 C C . GLU A 1 221 ? -11.961 -9.926 26.807 1.00 92.50 221 GLU A C 1
ATOM 1682 O O . GLU A 1 221 ? -12.489 -10.512 27.751 1.00 92.50 221 GLU A O 1
ATOM 1687 N N . ARG A 1 222 ? -12.686 -9.294 25.873 1.00 92.69 222 ARG A N 1
ATOM 1688 C CA . ARG A 1 222 ? -14.156 -9.196 25.871 1.00 92.69 222 ARG A CA 1
ATOM 1689 C C . ARG A 1 222 ? -14.824 -10.214 24.942 1.00 92.69 222 ARG A C 1
ATOM 1691 O O . ARG A 1 222 ? -15.897 -10.702 25.274 1.00 92.69 222 ARG A O 1
ATOM 1698 N N . LEU A 1 223 ? -14.205 -10.514 23.800 1.00 91.19 223 LEU A N 1
ATOM 1699 C CA . LEU A 1 223 ? -14.757 -11.346 22.722 1.00 91.19 223 LEU A CA 1
ATOM 1700 C C . LEU A 1 223 ? -14.143 -12.757 22.659 1.00 91.19 223 LEU A C 1
ATOM 1702 O O . LEU A 1 223 ? -14.720 -13.644 22.036 1.00 91.19 223 LEU A O 1
ATOM 1706 N N . GLY A 1 224 ? -12.992 -12.969 23.299 1.00 87.00 224 GLY A N 1
ATOM 1707 C CA . GLY A 1 224 ? -12.163 -14.169 23.185 1.00 87.00 224 GLY A CA 1
ATOM 1708 C C . GLY A 1 224 ? -10.936 -13.964 22.285 1.00 87.00 224 GLY A C 1
ATOM 1709 O O . GLY A 1 224 ? -10.960 -13.180 21.333 1.00 87.00 224 GLY A O 1
ATOM 1710 N N . ASP A 1 225 ? -9.862 -14.702 22.582 1.00 76.88 225 ASP A N 1
ATOM 1711 C CA . ASP A 1 225 ? -8.535 -14.521 21.967 1.00 76.88 225 ASP A CA 1
ATOM 1712 C C . ASP A 1 225 ? -8.482 -14.844 20.460 1.00 76.88 225 ASP A C 1
ATOM 1714 O O . ASP A 1 225 ? -7.641 -14.302 19.747 1.00 76.88 225 ASP A O 1
ATOM 1718 N N . ASP A 1 226 ? -9.399 -15.674 19.953 1.00 80.81 226 ASP A N 1
ATOM 1719 C CA . ASP A 1 226 ? -9.396 -16.140 18.556 1.00 80.81 226 ASP A CA 1
ATOM 1720 C C . ASP A 1 226 ? -10.230 -15.261 17.599 1.00 80.81 226 ASP A C 1
ATOM 1722 O O . ASP A 1 226 ? -10.313 -15.546 16.404 1.00 80.81 226 ASP A O 1
ATOM 1726 N N . VAL A 1 227 ? -10.872 -14.200 18.104 1.00 84.94 227 VAL A N 1
ATOM 1727 C CA . VAL A 1 227 ? -11.818 -13.369 17.327 1.00 84.94 227 VAL A CA 1
ATOM 1728 C C . VAL A 1 227 ? -11.172 -12.080 16.811 1.00 84.94 227 VAL A C 1
ATOM 1730 O O . VAL A 1 227 ? -11.636 -11.494 15.833 1.00 84.94 227 VAL A O 1
ATOM 1733 N N . VAL A 1 228 ? -10.091 -11.619 17.447 1.00 89.75 228 VAL A N 1
ATOM 1734 C CA . VAL A 1 228 ? -9.492 -10.306 17.176 1.00 89.75 228 VAL A CA 1
ATOM 1735 C C . VAL A 1 228 ? -8.017 -10.447 16.829 1.00 89.75 228 VAL A C 1
ATOM 1737 O O . VAL A 1 228 ? -7.230 -10.982 17.602 1.00 89.75 228 VAL A O 1
ATOM 1740 N N . CYS A 1 229 ? -7.616 -9.883 15.690 1.00 88.25 229 CYS A N 1
ATOM 1741 C CA . CYS A 1 229 ? -6.220 -9.832 15.273 1.00 88.25 229 CYS A CA 1
ATOM 1742 C C . CYS A 1 229 ? -5.761 -8.383 15.057 1.00 88.25 229 CYS A C 1
ATOM 1744 O O . CYS A 1 229 ? -6.485 -7.565 14.486 1.00 88.25 229 CYS A O 1
ATOM 1746 N N . SER A 1 230 ? -4.548 -8.049 15.504 1.00 90.25 230 SER A N 1
ATOM 1747 C CA . SER A 1 230 ? -3.894 -6.785 15.157 1.00 90.25 230 SER A CA 1
ATOM 1748 C C . SER A 1 230 ? -3.119 -6.922 13.843 1.00 90.25 230 SER A C 1
ATOM 1750 O O . SER A 1 230 ? -2.543 -7.963 13.544 1.00 90.25 230 SER A O 1
ATOM 1752 N N . HIS A 1 231 ? -3.066 -5.848 13.049 1.00 88.06 231 HIS A N 1
ATOM 1753 C CA . HIS A 1 231 ? -2.285 -5.812 11.812 1.00 88.06 231 HIS A CA 1
ATOM 1754 C C . HIS A 1 231 ? -1.516 -4.492 11.698 1.00 88.06 231 HIS A C 1
ATOM 1756 O O . HIS A 1 231 ? -2.096 -3.409 11.624 1.00 88.06 231 HIS A O 1
ATOM 1762 N N . HIS A 1 232 ? -0.182 -4.566 11.660 1.00 87.62 232 HIS A N 1
ATOM 1763 C CA . HIS A 1 232 ? 0.683 -3.425 11.347 1.00 87.62 232 HIS A CA 1
ATOM 1764 C C . HIS A 1 232 ? 2.050 -3.863 10.811 1.00 87.62 232 HIS A C 1
ATOM 1766 O O . HIS A 1 232 ? 2.538 -4.958 11.076 1.00 87.62 232 HIS A O 1
ATOM 1772 N N . GLY A 1 233 ? 2.733 -2.956 10.105 1.00 77.62 233 GLY A N 1
ATOM 1773 C CA . GLY A 1 233 ? 3.993 -3.248 9.406 1.00 77.62 233 GLY A CA 1
ATOM 1774 C C . GLY A 1 233 ? 5.202 -3.644 10.271 1.00 77.62 233 GLY A C 1
ATOM 1775 O O . GLY A 1 233 ? 6.266 -3.885 9.714 1.00 77.62 233 GLY A O 1
ATOM 1776 N N . SER A 1 234 ? 5.085 -3.691 11.603 1.00 77.06 234 SER A N 1
ATOM 1777 C CA . SER A 1 234 ? 6.133 -4.240 12.488 1.00 77.06 234 SER A CA 1
ATOM 1778 C C . SER A 1 234 ? 5.837 -5.644 13.010 1.00 77.06 234 SER A C 1
ATOM 1780 O O . SER A 1 234 ? 6.646 -6.176 13.765 1.00 77.06 234 SER A O 1
ATOM 1782 N N . MET A 1 235 ? 4.711 -6.243 12.624 1.00 77.38 235 MET A N 1
ATOM 1783 C CA . MET A 1 235 ? 4.414 -7.634 12.944 1.00 77.38 235 MET A CA 1
ATOM 1784 C C . MET A 1 235 ? 5.232 -8.599 12.085 1.00 77.38 235 MET A C 1
ATOM 1786 O O . MET A 1 235 ? 5.640 -8.277 10.961 1.00 77.38 235 MET A O 1
ATOM 1790 N N . SER A 1 236 ? 5.465 -9.805 12.614 1.00 72.81 236 SER A N 1
ATOM 1791 C CA . SER A 1 236 ? 6.116 -10.870 11.852 1.00 72.81 236 SER A CA 1
ATOM 1792 C C . SER A 1 236 ? 5.298 -11.220 10.607 1.00 72.81 236 SER A C 1
ATOM 1794 O O . SER A 1 236 ? 4.089 -10.993 10.540 1.00 72.81 236 SER A O 1
ATOM 1796 N N . LYS A 1 237 ? 5.973 -11.768 9.593 1.00 67.88 237 LYS A N 1
ATOM 1797 C CA . LYS A 1 237 ? 5.322 -12.212 8.355 1.00 67.88 237 LYS A CA 1
ATOM 1798 C C . LYS A 1 237 ? 4.185 -13.202 8.640 1.00 67.88 237 LYS A C 1
ATOM 1800 O O . LYS A 1 237 ? 3.118 -13.059 8.061 1.00 67.88 237 LYS A O 1
ATOM 1805 N N . ASP A 1 238 ? 4.417 -14.144 9.550 1.00 68.06 238 ASP A N 1
ATOM 1806 C CA . ASP A 1 238 ? 3.454 -15.202 9.864 1.00 68.06 238 ASP A CA 1
ATOM 1807 C C . ASP A 1 238 ? 2.194 -14.645 10.544 1.00 68.06 238 ASP A C 1
ATOM 1809 O O . ASP A 1 238 ? 1.089 -15.025 10.178 1.00 68.06 238 ASP A O 1
ATOM 1813 N N . HIS A 1 239 ? 2.337 -13.665 11.447 1.00 66.50 239 HIS A N 1
ATOM 1814 C CA . HIS A 1 239 ? 1.179 -12.989 12.042 1.00 66.50 239 HIS A CA 1
ATOM 1815 C C . HIS A 1 239 ? 0.402 -12.148 11.027 1.00 66.50 239 HIS A C 1
ATOM 1817 O O . HIS A 1 239 ? -0.821 -12.155 11.061 1.00 66.50 239 HIS A O 1
ATOM 1823 N N . ARG A 1 240 ? 1.086 -11.455 10.102 1.00 72.62 240 ARG A N 1
ATOM 1824 C CA . ARG A 1 240 ? 0.398 -10.712 9.032 1.00 72.62 240 ARG A CA 1
ATOM 1825 C C . ARG A 1 240 ? -0.401 -11.643 8.124 1.00 72.62 240 ARG A C 1
ATOM 1827 O O . ARG A 1 240 ? -1.520 -11.306 7.787 1.00 72.62 240 ARG A O 1
ATOM 1834 N N . HIS A 1 241 ? 0.153 -12.807 7.788 1.00 67.62 241 HIS A N 1
ATOM 1835 C CA . HIS A 1 241 ? -0.509 -13.780 6.922 1.00 67.62 241 HIS A CA 1
ATOM 1836 C C . HIS A 1 241 ? -1.684 -14.498 7.598 1.00 67.62 241 HIS A C 1
ATOM 1838 O O . HIS A 1 241 ? -2.628 -14.856 6.918 1.00 67.62 241 HIS A O 1
ATOM 1844 N N . ASN A 1 242 ? -1.653 -14.695 8.919 1.00 66.50 242 ASN A N 1
ATOM 1845 C CA . ASN A 1 242 ? -2.809 -15.227 9.650 1.00 66.50 242 ASN A CA 1
ATOM 1846 C C . ASN A 1 242 ? -3.957 -14.207 9.780 1.00 66.50 242 ASN A C 1
ATOM 1848 O O . ASN A 1 242 ? -5.078 -14.602 10.082 1.00 66.50 242 ASN A O 1
ATOM 1852 N N . ALA A 1 243 ? -3.663 -12.913 9.613 1.00 64.06 243 ALA A N 1
ATOM 1853 C CA . ALA A 1 243 ? -4.632 -11.821 9.687 1.00 64.06 243 ALA A CA 1
ATOM 1854 C C . ALA A 1 243 ? -5.242 -11.440 8.322 1.00 64.06 243 ALA A C 1
ATOM 1856 O O . ALA A 1 243 ? -6.205 -10.676 8.294 1.00 64.06 243 ALA A O 1
ATOM 1857 N N . GLU A 1 244 ? -4.633 -11.895 7.220 1.00 68.81 244 GLU A N 1
ATOM 1858 C CA . GLU A 1 244 ? -5.044 -11.669 5.820 1.00 68.81 244 GLU A CA 1
ATOM 1859 C C . GLU A 1 244 ? -5.916 -12.825 5.311 1.00 68.81 244 GLU A C 1
ATOM 1861 O O . GLU A 1 244 ? -6.904 -12.529 4.601 1.00 68.81 244 GLU A O 1
#

Secondary structure (DSSP, 8-state):
---HHHHHHHHHS--SS----HHHHHHHHHSHHHHHHHTT--EEEETTGGGGTTSHHHHHHHHHHHHHHHHHHHHTTTTTTTS---PPEEEE--SS-SSHHHHHHHHH----SSS-S-S------------------SS-TTTTTS-SSPPPSS--------PPP-------SSPP-SS--HHHHHHHHHHHHHHHHTSS------SSHHHHHHHHHHHHHHH-TTT-----TTS-HHHHHHH-

Foldseek 3Di:
DDDPVVVVVCLVPPDPDDDDDLVVLVVLLVDPSSLVNLLPAAEDEAEALVVLPPDPSLVSSLVSVVSSQVSNQVVQPDPCPPPPRRGRHFHYDHDDDPPPLVSQCSGQPDPPPPPPPPDDDDDDDDPDDDDDDDDDDDDDPPPPPPPPDDRHPDDDDDPPDDDDDPDDDDADPDDDDPDDDPNRVVSVLVVVLVVLVVDPDDDDDDDDQVCQVVSQVSNCVVPNNVSGAGDDPVDDPVSNVVVD

Solvent-accessible surface area (backbone atoms only — not comparable to full-atom values): 16369 Å² total; per-residue (Å²): 138,79,53,72,70,56,53,55,46,37,64,77,52,62,66,96,73,83,89,76,53,67,70,59,48,46,53,30,68,72,33,75,59,36,37,65,56,55,46,75,61,55,70,48,80,40,71,54,49,60,82,32,63,96,46,72,64,28,58,52,39,49,56,43,52,53,52,49,46,50,48,31,50,67,68,52,64,87,86,35,84,90,51,81,71,77,68,66,44,73,44,78,38,69,94,73,79,81,64,58,46,56,55,44,33,58,68,69,49,86,77,88,81,83,83,83,90,83,78,79,88,84,81,87,87,78,99,78,84,81,90,86,82,82,89,83,82,89,88,68,87,85,72,73,76,76,57,97,45,69,89,48,97,67,89,85,85,82,88,76,88,75,79,89,77,94,79,82,90,86,76,68,89,57,83,89,57,102,61,83,50,70,69,44,51,53,51,50,51,53,52,48,49,56,53,43,77,73,41,100,75,77,88,84,89,64,96,42,68,71,55,35,53,52,49,29,51,61,46,17,78,73,71,38,74,91,77,48,76,61,82,57,98,86,57,54,71,67,57,48,58,76,67,106

pLDDT: mean 78.43, std 21.3, range [25.25, 97.0]

Radius of gyration: 26.27 Å; Cα contacts (8 Å, |Δi|>4): 157; chains: 1; bounding box: 47×64×71 Å

Sequence (244 aa):
DTPPSERARMAKKPPHILVTTPESFYLLLTSASGRAMLSSVRSLVVDEIHALLGDKRGSHLALSIERLQHLINAQCGERARDQGGRTLQRIGLSATQKPLDLVANYLVGNTMGSATESATESTSKSAAKLVAKAAAESAEESAAEKARWPKADCAIVDSGFRRELDIRIEVPKSPLSALMSNDVWDELYGRLVELIESHETTLVFVNTRRLSERLALALAERLGDDVVCSHHGSMSKDHRHNAE